Protein AF-A0A6N8NNQ4-F1 (afdb_monomer_lite)

Structure (mmCIF, N/CA/C/O backbone):
data_AF-A0A6N8NNQ4-F1
#
_entry.id   AF-A0A6N8NNQ4-F1
#
loop_
_atom_site.group_PDB
_atom_site.id
_atom_site.type_symbol
_atom_site.label_atom_id
_atom_site.label_alt_id
_atom_site.label_comp_id
_atom_site.label_asym_id
_atom_site.label_entity_id
_atom_site.label_seq_id
_atom_site.pdbx_PDB_ins_code
_atom_site.Cartn_x
_atom_site.Cartn_y
_atom_site.Cartn_z
_atom_site.occupancy
_atom_site.B_iso_or_equiv
_atom_site.auth_seq_id
_atom_site.auth_comp_id
_atom_site.auth_asym_id
_atom_site.auth_atom_id
_atom_site.pdbx_PDB_model_num
ATOM 1 N N . GLU A 1 1 ? 8.351 4.272 -3.433 1.00 84.56 1 GLU A N 1
ATOM 2 C CA . GLU A 1 1 ? 9.200 5.365 -2.914 1.00 84.56 1 GLU A CA 1
ATOM 3 C C . GLU A 1 1 ? 10.201 4.880 -1.855 1.00 84.56 1 GLU A C 1
ATOM 5 O O . GLU A 1 1 ? 11.408 5.104 -1.960 1.00 84.56 1 GLU A O 1
ATOM 10 N N . GLY A 1 2 ? 9.732 4.192 -0.827 1.00 89.88 2 GLY A N 1
ATOM 11 C CA . GLY A 1 2 ? 10.524 3.663 0.265 1.00 89.88 2 GLY A CA 1
ATOM 12 C C . GLY A 1 2 ? 10.274 2.181 0.517 1.00 89.88 2 GLY A C 1
ATOM 13 O O . GLY A 1 2 ? 9.851 1.418 -0.350 1.00 89.88 2 GLY A O 1
ATOM 14 N N . ALA A 1 3 ? 10.579 1.779 1.748 1.00 91.50 3 ALA A N 1
ATOM 15 C CA . ALA A 1 3 ? 10.390 0.416 2.226 1.00 91.50 3 ALA A CA 1
ATOM 16 C C . ALA A 1 3 ? 8.912 -0.008 2.253 1.00 91.50 3 ALA A C 1
ATOM 18 O O . ALA A 1 3 ? 8.629 -1.177 2.010 1.00 91.50 3 ALA A O 1
ATOM 19 N N . SER A 1 4 ? 7.998 0.927 2.525 1.00 92.88 4 SER A N 1
ATOM 20 C CA . SER A 1 4 ? 6.566 0.655 2.656 1.00 92.88 4 SER A CA 1
ATOM 21 C C . SER A 1 4 ? 5.951 0.172 1.342 1.00 92.88 4 SER A C 1
ATOM 23 O O . SER A 1 4 ? 5.382 -0.913 1.304 1.00 92.88 4 SER A O 1
ATOM 25 N N . GLU A 1 5 ? 6.153 0.894 0.234 1.00 93.88 5 GLU A N 1
ATOM 26 C CA . GLU A 1 5 ? 5.614 0.470 -1.070 1.00 93.88 5 GLU A CA 1
ATOM 27 C C . GLU A 1 5 ? 6.300 -0.797 -1.588 1.00 93.88 5 GLU A C 1
ATOM 29 O O . GLU A 1 5 ? 5.660 -1.620 -2.236 1.00 93.88 5 GLU A O 1
ATOM 34 N N . VAL A 1 6 ? 7.594 -0.987 -1.294 1.00 95.06 6 VAL A N 1
ATOM 35 C CA . VAL A 1 6 ? 8.288 -2.239 -1.639 1.00 95.06 6 VAL A CA 1
ATOM 36 C C . VAL A 1 6 ? 7.665 -3.418 -0.897 1.00 95.06 6 VAL A C 1
ATOM 38 O O . VAL A 1 6 ? 7.417 -4.448 -1.518 1.00 95.06 6 VAL A O 1
ATOM 41 N N . GLY A 1 7 ? 7.388 -3.264 0.401 1.00 96.62 7 GLY A N 1
ATOM 42 C CA . GLY A 1 7 ? 6.719 -4.299 1.181 1.00 96.62 7 GLY A CA 1
ATOM 43 C C . GLY A 1 7 ? 5.300 -4.568 0.684 1.00 96.62 7 GLY A C 1
ATOM 44 O O . GLY A 1 7 ? 4.929 -5.717 0.474 1.00 96.62 7 GLY A O 1
ATOM 45 N N . LEU A 1 8 ? 4.547 -3.506 0.384 1.00 96.75 8 LEU A N 1
ATOM 46 C CA . LEU A 1 8 ? 3.191 -3.602 -0.150 1.00 96.75 8 LEU A CA 1
ATOM 47 C C . LEU A 1 8 ? 3.141 -4.437 -1.436 1.00 96.75 8 LEU A C 1
ATOM 49 O O . LEU A 1 8 ? 2.350 -5.372 -1.542 1.00 96.75 8 LEU A O 1
ATOM 53 N N . ILE A 1 9 ? 3.990 -4.108 -2.415 1.00 95.75 9 ILE A N 1
ATOM 54 C CA . ILE A 1 9 ? 3.991 -4.797 -3.710 1.00 95.75 9 ILE A CA 1
ATOM 55 C C . ILE A 1 9 ? 4.439 -6.250 -3.544 1.00 95.75 9 ILE A C 1
ATOM 57 O O . ILE A 1 9 ? 3.853 -7.135 -4.157 1.00 95.75 9 ILE A O 1
ATOM 61 N N . ARG A 1 10 ? 5.434 -6.521 -2.694 1.00 96.25 10 ARG A N 1
ATOM 62 C CA . ARG A 1 10 ? 5.888 -7.891 -2.428 1.00 96.25 10 ARG A CA 1
ATOM 63 C C . ARG A 1 10 ? 4.825 -8.756 -1.759 1.00 96.25 10 ARG A C 1
ATOM 65 O O . ARG A 1 10 ? 4.638 -9.895 -2.166 1.00 96.25 10 ARG A O 1
ATOM 72 N N . GLY A 1 11 ? 4.109 -8.230 -0.768 1.00 97.44 11 GLY A N 1
ATOM 73 C CA . GLY A 1 11 ? 3.036 -8.986 -0.123 1.00 97.44 11 GLY A CA 1
ATOM 74 C C . GLY A 1 11 ? 1.855 -9.247 -1.060 1.00 97.44 11 GLY A C 1
ATOM 75 O O . GLY A 1 11 ? 1.313 -10.350 -1.073 1.00 97.44 11 GLY A O 1
ATOM 76 N N . LEU A 1 12 ? 1.509 -8.276 -1.912 1.00 96.88 12 LEU A N 1
ATOM 77 C CA . LEU A 1 12 ? 0.541 -8.488 -2.991 1.00 96.88 12 LEU A CA 1
ATOM 78 C C . LEU A 1 12 ? 1.026 -9.540 -3.999 1.00 96.88 12 LEU A C 1
ATOM 80 O O . LEU A 1 12 ? 0.244 -10.397 -4.404 1.00 96.88 12 LEU A O 1
ATOM 84 N N . ASP A 1 13 ? 2.311 -9.519 -4.362 1.00 96.81 13 ASP A N 1
ATOM 85 C CA . ASP A 1 13 ? 2.909 -10.523 -5.244 1.00 96.81 13 ASP A CA 1
ATOM 86 C C . ASP A 1 13 ? 2.805 -11.933 -4.653 1.00 96.81 13 ASP A C 1
ATOM 88 O O . ASP A 1 13 ? 2.380 -12.867 -5.334 1.00 96.81 13 ASP A O 1
ATOM 92 N N . HIS A 1 14 ? 3.108 -12.088 -3.361 1.00 96.31 14 HIS A N 1
ATOM 93 C CA . HIS A 1 14 ? 2.914 -13.351 -2.651 1.00 96.31 14 HIS A CA 1
ATOM 94 C C . HIS A 1 14 ? 1.444 -13.788 -2.670 1.00 96.31 14 HIS A C 1
ATOM 96 O O . HIS A 1 14 ? 1.160 -14.956 -2.939 1.00 96.31 14 HIS A O 1
ATOM 102 N N . TYR A 1 15 ? 0.511 -12.858 -2.446 1.00 96.69 15 TYR A N 1
ATOM 103 C CA . TYR A 1 15 ? -0.921 -13.155 -2.434 1.00 96.69 15 TYR A CA 1
ATOM 104 C C . TYR A 1 15 ? -1.406 -13.649 -3.801 1.00 96.69 15 TYR A C 1
ATOM 106 O O . TYR A 1 15 ? -2.058 -14.689 -3.888 1.00 96.69 15 TYR A O 1
ATOM 114 N N . TRP A 1 16 ? -1.051 -12.954 -4.887 1.00 95.38 16 TRP A N 1
ATOM 115 C CA . TRP A 1 16 ? -1.404 -13.393 -6.238 1.00 95.38 16 TRP A CA 1
ATOM 116 C C . TRP A 1 16 ? -0.742 -14.718 -6.596 1.00 95.38 16 TRP A C 1
ATOM 118 O O . TRP A 1 16 ? -1.413 -15.605 -7.114 1.00 95.38 16 TRP A O 1
ATOM 128 N N . THR A 1 17 ? 0.527 -14.905 -6.236 1.00 95.50 17 THR A N 1
ATOM 129 C CA . THR A 1 17 ? 1.229 -16.178 -6.448 1.00 95.50 17 THR A CA 1
ATOM 130 C C . THR A 1 17 ? 0.504 -17.335 -5.761 1.00 95.50 17 THR A C 1
ATOM 132 O O . THR A 1 17 ? 0.307 -18.380 -6.376 1.00 95.50 17 THR A O 1
ATOM 135 N N . ALA A 1 18 ? 0.048 -17.149 -4.520 1.00 94.81 18 ALA A N 1
ATOM 136 C CA . ALA A 1 18 ? -0.736 -18.154 -3.807 1.00 94.81 18 ALA A CA 1
ATOM 137 C C . ALA A 1 18 ? -2.126 -18.380 -4.432 1.00 94.81 18 ALA A C 1
ATOM 139 O O . ALA A 1 18 ? -2.627 -19.503 -4.428 1.00 94.81 18 ALA A O 1
ATOM 140 N N . LEU A 1 19 ? -2.747 -17.327 -4.974 1.00 92.81 19 LEU A N 1
ATOM 141 C CA . LEU A 1 19 ? -4.095 -17.375 -5.541 1.00 92.81 19 LEU A CA 1
ATOM 142 C C . LEU A 1 19 ? -4.149 -18.001 -6.943 1.00 92.81 19 LEU A C 1
ATOM 144 O O . LEU A 1 19 ? -5.079 -18.744 -7.248 1.00 92.81 19 LEU A O 1
ATOM 148 N N . ASN A 1 20 ? -3.205 -17.660 -7.820 1.00 91.94 20 ASN A N 1
ATOM 149 C CA . ASN A 1 20 ? -3.258 -18.005 -9.244 1.00 91.94 20 ASN A CA 1
ATOM 150 C C . ASN A 1 20 ? -1.901 -18.401 -9.858 1.00 91.94 20 ASN A C 1
ATOM 152 O O . ASN A 1 20 ? -1.851 -18.699 -11.049 1.00 91.94 20 ASN A O 1
ATOM 156 N N . GLY A 1 21 ? -0.817 -18.422 -9.076 1.00 91.00 21 GLY A N 1
ATOM 157 C CA . GLY A 1 21 ? 0.525 -18.789 -9.542 1.00 91.00 21 GLY A CA 1
ATOM 158 C C . GLY A 1 21 ? 1.256 -17.715 -10.354 1.00 91.00 21 GLY A C 1
ATOM 159 O O . GLY A 1 21 ? 2.387 -17.950 -10.774 1.00 91.00 21 GLY A O 1
ATOM 160 N N . ASN A 1 22 ? 0.656 -16.541 -10.569 1.00 89.56 22 ASN A N 1
ATOM 161 C CA . ASN A 1 22 ? 1.212 -15.501 -11.432 1.00 89.56 22 ASN A CA 1
ATOM 162 C C . ASN A 1 22 ? 1.923 -14.422 -10.605 1.00 89.56 22 ASN A C 1
ATOM 164 O O . ASN A 1 22 ? 1.297 -13.462 -10.138 1.00 89.56 22 ASN A O 1
ATOM 168 N N . SER A 1 23 ? 3.240 -14.587 -10.465 1.00 93.50 23 SER A N 1
ATOM 169 C CA . SER A 1 23 ? 4.130 -13.650 -9.772 1.00 93.50 23 SER A CA 1
ATOM 170 C C . SER A 1 23 ? 4.688 -12.574 -10.712 1.00 93.50 23 SER A C 1
ATOM 172 O O . SER A 1 23 ? 5.240 -12.882 -11.771 1.00 93.50 23 SER A O 1
ATOM 174 N N . MET A 1 24 ? 4.692 -11.322 -10.260 1.00 94.38 24 MET A N 1
ATOM 175 C CA . MET A 1 24 ? 5.407 -10.196 -10.859 1.00 94.38 24 MET A CA 1
ATOM 176 C C . MET A 1 24 ? 6.919 -10.454 -10.951 1.00 94.38 24 MET A C 1
ATOM 178 O O . MET A 1 24 ? 7.535 -10.093 -11.956 1.00 94.38 24 MET A O 1
ATOM 182 N N . LEU A 1 25 ? 7.533 -11.089 -9.941 1.00 92.81 25 LEU A N 1
ATOM 183 C CA . LEU A 1 25 ? 8.951 -11.474 -10.001 1.00 92.81 25 LEU A CA 1
ATOM 184 C C . LEU A 1 25 ? 9.192 -12.503 -11.111 1.00 92.81 25 LEU A C 1
ATOM 186 O O . LEU A 1 25 ? 10.148 -12.371 -11.874 1.00 92.81 25 LEU A O 1
ATOM 190 N N . SER A 1 26 ? 8.304 -13.495 -11.244 1.00 91.69 26 SER A N 1
ATOM 191 C CA . SER A 1 26 ? 8.394 -14.488 -12.325 1.00 91.69 26 SER A CA 1
ATOM 192 C C . SER A 1 26 ? 8.186 -13.877 -13.716 1.00 91.69 26 SER A C 1
ATOM 194 O O . SER A 1 26 ? 8.775 -14.349 -14.685 1.00 91.69 26 SER A O 1
ATOM 196 N N . ALA A 1 27 ? 7.441 -12.769 -13.800 1.00 93.00 27 ALA A N 1
ATOM 197 C CA . ALA A 1 27 ? 7.287 -11.958 -15.006 1.00 93.00 27 ALA A CA 1
ATOM 198 C C . ALA A 1 27 ? 8.505 -11.051 -15.304 1.00 93.00 27 ALA A C 1
ATOM 200 O O . ALA A 1 27 ? 8.474 -10.256 -16.241 1.00 93.00 27 ALA A O 1
ATOM 201 N N . GLY A 1 28 ? 9.592 -11.152 -14.528 1.00 92.69 28 GLY A N 1
ATOM 202 C CA . GLY A 1 28 ? 10.829 -10.394 -14.740 1.00 92.69 28 GLY A CA 1
ATOM 203 C C . GLY A 1 28 ? 10.853 -9.012 -14.081 1.00 92.69 28 GLY A C 1
ATOM 204 O O . GLY A 1 28 ? 11.711 -8.191 -14.410 1.00 92.69 28 GLY A O 1
ATOM 205 N N . THR A 1 29 ? 9.939 -8.731 -13.147 1.00 94.50 29 THR A N 1
ATOM 206 C CA . 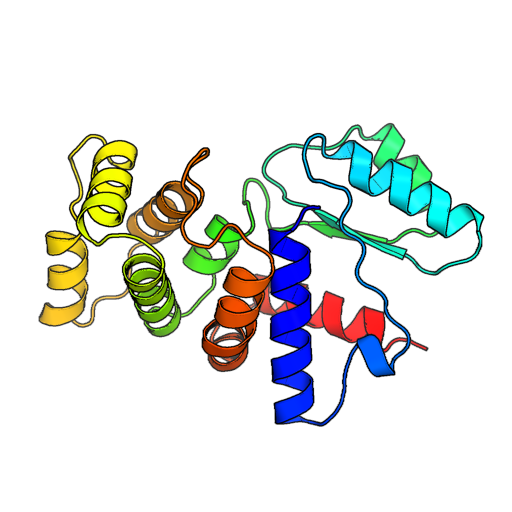THR A 1 29 ? 9.931 -7.467 -12.395 1.00 94.50 29 THR A CA 1
ATOM 207 C C . THR A 1 29 ? 10.936 -7.505 -11.243 1.00 94.50 29 THR A C 1
ATOM 209 O O . THR A 1 29 ? 11.106 -8.526 -10.584 1.00 94.50 29 THR A O 1
ATOM 212 N N . ALA A 1 30 ? 11.572 -6.368 -10.948 1.00 94.12 30 ALA A N 1
ATOM 213 C CA . ALA A 1 30 ? 12.389 -6.178 -9.751 1.00 94.12 30 ALA A CA 1
ATOM 214 C C . ALA A 1 30 ? 11.921 -4.943 -8.968 1.00 94.12 30 ALA A C 1
ATOM 216 O O . ALA A 1 30 ? 11.682 -3.881 -9.546 1.00 94.12 30 ALA A O 1
ATOM 217 N N . PHE A 1 31 ? 11.821 -5.063 -7.642 1.00 93.81 31 PHE A N 1
ATOM 218 C CA . PHE A 1 31 ? 11.388 -3.969 -6.768 1.00 93.81 31 PHE A CA 1
ATOM 219 C C . PHE A 1 31 ? 12.590 -3.177 -6.250 1.00 93.81 31 PHE A C 1
ATOM 221 O O . PHE A 1 31 ? 13.492 -3.734 -5.623 1.00 93.81 31 PHE A O 1
ATOM 228 N N . VAL A 1 32 ? 12.597 -1.863 -6.485 1.00 93.25 32 VAL A N 1
ATOM 229 C CA . VAL A 1 32 ? 13.719 -0.984 -6.127 1.00 93.25 32 VAL A CA 1
ATOM 230 C C . VAL A 1 32 ? 13.293 0.009 -5.050 1.00 93.25 32 VAL A C 1
ATOM 232 O O . VAL A 1 32 ? 12.496 0.913 -5.292 1.00 93.25 32 VAL A O 1
ATOM 235 N N . ASN A 1 33 ? 13.880 -0.119 -3.859 1.00 92.56 33 ASN A N 1
ATOM 236 C CA . ASN A 1 33 ? 13.744 0.878 -2.800 1.00 92.56 33 ASN A CA 1
ATOM 237 C C . ASN A 1 33 ? 14.655 2.080 -3.094 1.00 92.56 33 ASN A C 1
ATOM 239 O O . ASN A 1 33 ? 15.879 1.927 -3.180 1.00 92.56 33 ASN A O 1
ATOM 243 N N . VAL A 1 34 ? 14.092 3.288 -3.201 1.00 90.62 34 VAL A N 1
ATOM 244 C CA . VAL A 1 34 ? 14.898 4.500 -3.422 1.00 90.62 34 VAL A CA 1
ATOM 245 C C . VAL A 1 34 ? 15.320 5.223 -2.139 1.00 90.62 34 VAL A C 1
ATOM 247 O O . VAL A 1 34 ? 16.002 6.244 -2.201 1.00 90.62 34 VAL A O 1
ATOM 250 N N . GLY A 1 35 ? 15.004 4.650 -0.977 1.00 83.56 35 GLY A N 1
ATOM 251 C CA . GLY A 1 35 ? 15.377 5.153 0.345 1.00 83.56 35 GLY A CA 1
ATOM 252 C C . GLY A 1 35 ? 14.431 6.220 0.895 1.00 83.56 35 GLY A C 1
ATOM 253 O O . GLY A 1 35 ? 14.797 6.890 1.861 1.00 83.56 35 GLY A O 1
ATOM 254 N N . GLY A 1 36 ? 13.254 6.396 0.281 1.00 79.44 36 GLY A N 1
ATOM 255 C CA . GLY A 1 36 ? 12.289 7.445 0.615 1.00 79.44 36 GLY A CA 1
ATOM 256 C C . GLY A 1 36 ? 12.859 8.866 0.527 1.00 79.44 36 GLY A C 1
ATOM 257 O O . GLY A 1 36 ? 13.969 9.089 0.023 1.00 79.44 36 GLY A O 1
ATOM 258 N N . GLY A 1 37 ? 12.106 9.829 1.064 1.00 77.06 37 GLY A N 1
ATOM 259 C CA . GLY A 1 37 ? 12.559 11.205 1.263 1.00 77.06 37 GLY A CA 1
ATOM 260 C C . GLY A 1 37 ? 11.913 12.191 0.297 1.00 77.06 37 GLY A C 1
ATOM 261 O O . GLY A 1 37 ? 10.737 12.501 0.440 1.00 77.06 37 GLY A O 1
ATOM 262 N N . GLU A 1 38 ? 12.710 12.741 -0.619 1.00 81.69 38 GLU A N 1
ATOM 263 C CA . GLU A 1 38 ? 12.233 13.713 -1.609 1.00 81.69 38 GLU A CA 1
ATOM 264 C C . GLU A 1 38 ? 11.543 12.994 -2.781 1.00 81.69 38 GLU A C 1
ATOM 266 O O . GLU A 1 38 ? 12.155 12.072 -3.341 1.00 81.69 38 GLU A O 1
ATOM 271 N N . PRO A 1 39 ? 10.338 13.425 -3.209 1.00 81.31 39 PRO A N 1
ATOM 272 C CA . PRO A 1 39 ? 9.585 12.785 -4.294 1.00 81.31 39 PRO A CA 1
ATOM 273 C C . PRO A 1 39 ? 10.394 12.620 -5.592 1.00 81.31 39 PRO A C 1
ATOM 275 O O . PRO A 1 39 ? 10.345 11.577 -6.249 1.00 81.31 39 PRO A O 1
ATOM 278 N N . ASP A 1 40 ? 11.234 13.607 -5.915 1.00 91.00 40 ASP A N 1
ATOM 279 C CA . ASP A 1 40 ? 12.082 13.625 -7.113 1.00 91.00 40 ASP A CA 1
ATOM 280 C C . ASP A 1 40 ? 13.062 12.453 -7.184 1.00 91.00 40 ASP A C 1
ATOM 282 O O . ASP A 1 40 ? 13.438 12.012 -8.272 1.00 91.00 40 ASP A O 1
ATOM 286 N N . ARG A 1 41 ? 13.472 11.901 -6.037 1.00 92.75 41 ARG A N 1
ATOM 287 C CA . ARG A 1 41 ? 14.456 10.815 -5.985 1.00 92.75 41 ARG A CA 1
ATOM 288 C C . ARG A 1 41 ? 13.977 9.574 -6.738 1.00 92.75 41 ARG A C 1
ATOM 290 O O . ARG A 1 41 ? 14.794 8.907 -7.378 1.00 92.75 41 ARG A O 1
ATOM 297 N N . CYS A 1 42 ? 12.677 9.280 -6.680 1.00 93.06 42 CYS A N 1
ATOM 298 C CA . CYS A 1 42 ? 12.071 8.169 -7.410 1.00 93.06 42 CYS A CA 1
ATOM 299 C C . CYS A 1 42 ? 12.238 8.351 -8.921 1.00 93.06 42 CYS A C 1
ATOM 301 O O . CYS A 1 42 ? 12.692 7.438 -9.610 1.00 93.06 42 CYS A O 1
ATOM 303 N N . PHE A 1 43 ? 11.945 9.552 -9.418 1.00 95.38 43 PHE A N 1
ATOM 304 C CA . PHE A 1 43 ? 12.019 9.886 -10.837 1.00 95.38 43 PHE A CA 1
ATOM 305 C C . PHE A 1 43 ? 13.460 9.969 -11.341 1.00 95.38 43 PHE A C 1
ATOM 307 O O . PHE A 1 43 ? 13.758 9.436 -12.405 1.00 95.38 43 PHE A O 1
ATOM 314 N N . VAL A 1 44 ? 14.385 10.545 -10.566 1.00 94.56 44 VAL A N 1
ATOM 315 C CA . VAL A 1 44 ? 15.812 10.603 -10.931 1.00 94.56 44 VAL A CA 1
ATOM 316 C C . VAL A 1 44 ? 16.404 9.198 -11.060 1.00 94.56 44 VAL A C 1
ATOM 318 O O . VAL A 1 44 ? 17.076 8.894 -12.049 1.00 94.56 44 VAL A O 1
ATOM 321 N N . ARG A 1 45 ? 16.137 8.307 -10.093 1.00 94.88 45 ARG A N 1
ATOM 322 C CA . ARG A 1 45 ? 16.603 6.913 -10.174 1.00 94.88 45 ARG A CA 1
ATOM 323 C C . ARG A 1 45 ? 15.882 6.130 -11.268 1.00 94.88 45 ARG A C 1
ATOM 325 O O . ARG A 1 45 ? 16.528 5.374 -11.989 1.00 94.88 45 ARG A O 1
ATOM 332 N N . GLY A 1 46 ? 14.579 6.345 -11.431 1.00 95.69 46 GLY A N 1
ATOM 333 C CA . GLY A 1 46 ? 13.800 5.740 -12.506 1.00 95.69 46 GLY A CA 1
ATOM 334 C C . GLY A 1 46 ? 14.324 6.134 -13.888 1.00 95.69 46 GLY A C 1
ATOM 335 O O . GLY A 1 46 ? 14.497 5.275 -14.747 1.00 95.69 46 GLY A O 1
ATOM 336 N N . LEU A 1 47 ? 14.676 7.406 -14.085 1.00 96.69 47 LEU A N 1
ATOM 337 C CA . LEU A 1 47 ? 15.270 7.910 -15.321 1.00 96.69 47 LEU A CA 1
ATOM 338 C C . LEU A 1 47 ? 16.642 7.284 -15.593 1.00 96.69 47 LEU A C 1
ATOM 340 O O . LEU A 1 47 ? 16.938 6.936 -16.735 1.00 96.69 47 LEU A O 1
ATOM 344 N N . ALA A 1 48 ? 17.472 7.102 -14.563 1.00 96.38 48 ALA A N 1
ATOM 345 C CA . ALA A 1 48 ? 18.747 6.404 -14.714 1.00 96.38 48 ALA A CA 1
ATOM 346 C C . ALA A 1 48 ? 18.546 4.958 -15.205 1.00 96.38 48 ALA A C 1
ATOM 348 O O . ALA A 1 48 ? 19.212 4.539 -16.149 1.00 96.38 48 ALA A O 1
ATOM 349 N N . LEU A 1 49 ? 17.581 4.224 -14.639 1.00 96.56 49 LEU A N 1
ATOM 350 C CA . LEU A 1 49 ? 17.229 2.872 -15.090 1.00 96.56 49 LEU A CA 1
ATOM 351 C C . LEU A 1 49 ? 16.650 2.864 -16.515 1.00 96.56 49 LEU A C 1
ATOM 353 O O . LEU A 1 49 ? 17.040 2.027 -17.326 1.00 96.56 49 LEU A O 1
ATOM 357 N N . ARG A 1 50 ? 15.793 3.833 -16.865 1.00 96.56 50 ARG A N 1
ATOM 358 C CA . ARG A 1 50 ? 15.283 4.001 -18.239 1.00 96.56 50 ARG A CA 1
ATOM 359 C C . ARG A 1 50 ? 16.412 4.202 -19.248 1.00 96.56 50 ARG A C 1
ATOM 361 O O . ARG A 1 50 ? 16.393 3.586 -20.308 1.00 96.56 50 ARG A O 1
ATOM 368 N N . ARG A 1 51 ? 17.421 5.015 -18.915 1.00 95.69 51 ARG A N 1
ATOM 369 C CA . ARG A 1 51 ? 18.598 5.255 -19.774 1.00 95.69 51 ARG A CA 1
ATOM 370 C C . ARG A 1 51 ? 19.466 4.012 -19.979 1.00 95.69 51 ARG A C 1
ATOM 372 O O . ARG A 1 51 ? 20.165 3.938 -20.981 1.00 95.69 51 ARG A O 1
ATOM 379 N N . LEU A 1 52 ? 19.403 3.045 -19.065 1.00 96.38 52 LEU A N 1
ATOM 380 C CA . LEU A 1 52 ? 20.050 1.738 -19.211 1.00 96.38 52 LEU A CA 1
ATOM 381 C C . LEU A 1 52 ? 19.215 0.739 -20.035 1.00 96.38 52 LEU A C 1
ATOM 383 O O . LEU A 1 52 ? 19.658 -0.384 -20.247 1.00 96.38 52 LEU A O 1
ATOM 387 N N . GLY A 1 53 ? 18.025 1.130 -20.502 1.00 95.56 53 GLY A N 1
ATOM 388 C CA . GLY A 1 53 ? 17.160 0.310 -21.353 1.00 95.56 53 GLY A CA 1
ATOM 389 C C . GLY A 1 53 ? 16.073 -0.475 -20.614 1.00 95.56 53 GLY A C 1
ATOM 390 O O . GLY A 1 53 ? 15.257 -1.126 -21.262 1.00 95.56 53 GLY A O 1
ATOM 391 N N . TYR A 1 54 ? 15.995 -0.398 -19.281 1.00 96.00 54 TYR A N 1
ATOM 392 C CA . TYR A 1 54 ? 14.949 -1.087 -18.515 1.00 96.00 54 TYR A CA 1
ATOM 393 C C . TYR A 1 54 ? 13.588 -0.422 -18.697 1.00 96.00 54 TYR A C 1
ATOM 395 O O . TYR A 1 54 ? 13.504 0.804 -18.742 1.00 96.00 54 TYR A O 1
ATOM 403 N N . ARG A 1 55 ? 12.499 -1.197 -18.719 1.00 95.94 55 ARG A N 1
ATOM 404 C CA . ARG A 1 55 ? 11.141 -0.679 -18.471 1.00 95.94 55 ARG A CA 1
ATOM 405 C C . ARG A 1 55 ? 11.013 -0.308 -16.994 1.00 95.94 55 ARG A C 1
ATOM 407 O O . ARG A 1 55 ? 11.472 -1.051 -16.134 1.00 95.94 55 ARG A O 1
ATOM 414 N N . VAL A 1 56 ? 10.435 0.858 -16.702 1.00 96.94 56 VAL A N 1
ATOM 415 C CA . VAL A 1 56 ? 10.369 1.384 -15.330 1.00 96.94 56 VAL A CA 1
ATOM 416 C C . VAL A 1 56 ? 9.001 1.986 -15.051 1.00 96.94 56 VAL A C 1
ATOM 418 O O . VAL A 1 56 ? 8.565 2.886 -15.770 1.00 96.94 56 VAL A O 1
ATOM 421 N N . LEU A 1 57 ? 8.395 1.525 -13.958 1.00 96.50 57 LEU A N 1
ATOM 422 C CA . LEU A 1 57 ? 7.229 2.117 -13.322 1.00 96.50 57 LEU A CA 1
ATOM 423 C C . LEU A 1 57 ? 7.634 2.677 -11.955 1.00 96.50 57 LEU A C 1
ATOM 425 O O . LEU A 1 57 ? 8.211 1.966 -11.133 1.00 96.50 57 LEU A O 1
ATOM 429 N N . VAL A 1 58 ? 7.338 3.949 -11.706 1.00 95.38 58 VAL A N 1
ATOM 430 C CA . VAL A 1 58 ? 7.538 4.594 -10.403 1.00 95.38 58 VAL A CA 1
ATOM 431 C C . VAL A 1 58 ? 6.226 4.593 -9.622 1.00 95.38 58 VAL A C 1
ATOM 433 O O . VAL A 1 58 ? 5.225 5.103 -10.114 1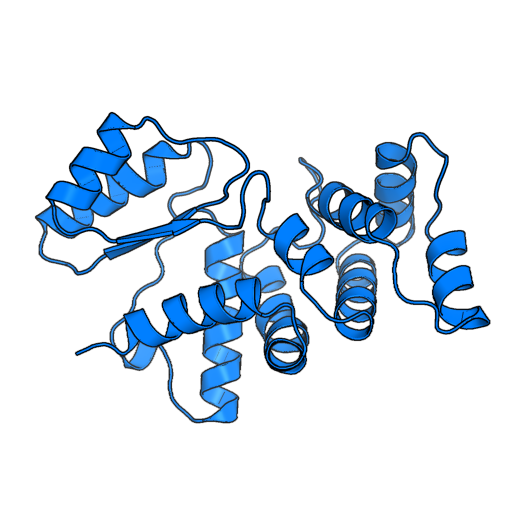.00 95.38 58 VAL A O 1
ATOM 436 N N . LEU A 1 59 ? 6.243 4.065 -8.396 1.00 93.19 59 LEU A N 1
ATOM 437 C CA . LEU A 1 59 ? 5.162 4.214 -7.416 1.00 93.19 59 LEU A CA 1
ATOM 438 C C . LEU A 1 59 ? 5.608 5.179 -6.310 1.00 93.19 59 LEU A C 1
ATOM 440 O O . LEU A 1 59 ? 6.635 4.942 -5.654 1.00 93.19 59 LEU A O 1
ATOM 444 N N . VAL A 1 60 ? 4.858 6.264 -6.132 1.00 89.69 60 VAL A N 1
ATOM 445 C CA . VAL A 1 60 ? 5.172 7.361 -5.204 1.00 89.69 60 VAL A CA 1
ATOM 446 C C . VAL A 1 60 ? 3.917 7.827 -4.468 1.00 89.69 60 VAL A C 1
ATOM 448 O O . VAL A 1 60 ? 2.814 7.750 -5.018 1.00 89.69 60 VAL A O 1
ATOM 451 N N . ASP A 1 61 ? 4.083 8.306 -3.237 1.00 87.44 61 ASP A N 1
ATOM 452 C CA . ASP A 1 61 ? 2.984 8.911 -2.494 1.00 87.44 61 ASP A CA 1
ATOM 453 C C . ASP A 1 61 ? 2.509 10.216 -3.158 1.00 87.44 61 ASP A C 1
ATOM 455 O O . ASP A 1 61 ? 3.227 10.856 -3.930 1.00 87.44 61 ASP A O 1
ATOM 459 N N . ALA A 1 62 ? 1.265 10.613 -2.878 1.00 86.56 62 ALA A N 1
ATOM 460 C CA . ALA A 1 62 ? 0.676 11.853 -3.387 1.00 86.56 62 ALA A CA 1
ATOM 461 C C . ALA A 1 62 ? 0.558 12.938 -2.304 1.00 86.56 62 ALA A C 1
ATOM 463 O O . ALA A 1 62 ? -0.216 13.887 -2.461 1.00 86.56 62 ALA A O 1
ATOM 464 N N . ASP A 1 63 ? 1.290 12.792 -1.195 1.00 79.50 63 ASP A N 1
ATOM 465 C CA . ASP A 1 63 ? 1.304 13.741 -0.078 1.00 79.50 63 ASP A CA 1
ATOM 466 C C . ASP A 1 63 ? 2.194 14.969 -0.356 1.00 79.50 63 ASP A C 1
ATOM 468 O O . ASP A 1 63 ? 1.933 16.057 0.162 1.00 79.50 63 ASP A O 1
ATOM 472 N N . LYS A 1 64 ? 3.211 14.820 -1.215 1.00 82.88 64 LYS A N 1
ATOM 473 C CA . LYS A 1 64 ? 4.117 15.885 -1.656 1.00 82.88 64 LYS A CA 1
ATOM 474 C C . LYS A 1 64 ? 4.316 15.843 -3.170 1.00 82.88 64 LYS A C 1
ATOM 476 O O . LYS A 1 64 ? 4.749 14.820 -3.699 1.00 82.88 64 LYS A O 1
ATOM 481 N N . PRO A 1 65 ? 4.060 16.951 -3.884 1.00 82.38 65 PRO A N 1
ATOM 482 C CA . PRO A 1 65 ? 4.236 16.972 -5.326 1.00 82.38 65 PRO A CA 1
ATOM 483 C C . PRO A 1 65 ? 5.730 16.923 -5.701 1.00 82.38 65 PRO A C 1
ATOM 485 O O . PRO A 1 65 ? 6.524 17.661 -5.111 1.00 82.38 65 PRO A O 1
ATOM 488 N N . PRO A 1 66 ? 6.126 16.096 -6.686 1.00 88.12 66 PRO A N 1
ATOM 489 C CA . PRO A 1 66 ? 7.453 16.168 -7.291 1.00 88.12 66 PRO A CA 1
ATOM 490 C C . PRO A 1 66 ? 7.606 17.425 -8.157 1.00 88.12 66 PRO A C 1
ATOM 492 O O . PRO A 1 66 ? 6.625 18.042 -8.581 1.00 88.12 66 PRO A O 1
ATOM 495 N N . THR A 1 67 ? 8.849 17.777 -8.479 1.00 92.62 67 THR A N 1
ATOM 496 C CA . THR A 1 67 ? 9.161 18.852 -9.421 1.00 92.62 67 THR A CA 1
ATOM 497 C C . THR A 1 67 ? 8.644 18.473 -10.816 1.00 92.62 67 THR A C 1
ATOM 499 O O . THR A 1 67 ? 9.072 17.444 -11.352 1.00 92.62 67 THR A O 1
ATOM 502 N N . PRO A 1 68 ? 7.792 19.298 -11.461 1.00 93.62 68 PRO A N 1
ATOM 503 C CA . PRO A 1 68 ? 7.190 18.969 -12.757 1.00 93.62 68 PRO A CA 1
ATOM 504 C C . PRO A 1 68 ? 8.211 18.593 -13.838 1.00 93.62 68 PRO A C 1
ATOM 506 O O . PRO A 1 68 ? 8.074 17.557 -14.483 1.00 93.62 68 PRO A O 1
ATOM 509 N N . ALA A 1 69 ? 9.305 19.354 -13.948 1.00 94.88 69 ALA A N 1
ATOM 510 C CA 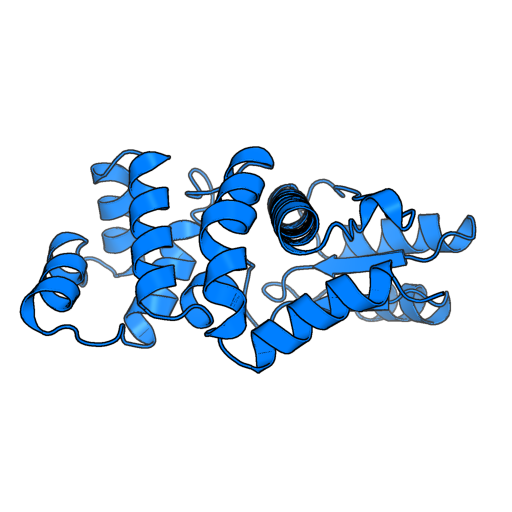. ALA A 1 69 ? 10.375 19.091 -14.911 1.00 94.88 69 ALA A CA 1
ATOM 511 C C . ALA A 1 69 ? 11.043 17.712 -14.719 1.00 94.88 69 ALA A C 1
ATOM 513 O O . ALA A 1 69 ? 11.454 17.076 -15.690 1.00 94.88 69 ALA A O 1
ATOM 514 N N . THR A 1 70 ? 11.139 17.223 -13.477 1.00 94.62 70 THR A N 1
ATOM 515 C CA . THR A 1 70 ? 11.706 15.901 -13.171 1.00 94.62 70 THR A CA 1
ATOM 516 C C . THR A 1 70 ? 10.777 14.787 -13.664 1.00 94.62 70 THR A C 1
ATOM 518 O O . THR A 1 70 ? 11.243 13.803 -14.247 1.00 94.62 70 THR A O 1
ATOM 521 N N . VAL A 1 71 ? 9.464 14.948 -13.474 1.00 94.75 71 VAL A N 1
ATOM 522 C CA . VAL A 1 71 ? 8.451 13.995 -13.956 1.00 94.75 71 VAL A CA 1
ATOM 523 C C . VAL A 1 71 ? 8.398 13.988 -15.482 1.00 94.75 71 VAL A C 1
ATOM 525 O O . VAL A 1 71 ? 8.450 12.916 -16.084 1.00 94.75 71 VAL A O 1
ATOM 528 N N . GLU A 1 72 ? 8.375 15.167 -16.106 1.00 95.69 72 GLU A N 1
ATOM 529 C CA . GLU A 1 72 ? 8.365 15.322 -17.564 1.00 95.69 72 GLU A CA 1
ATOM 530 C C . GLU A 1 72 ? 9.587 14.662 -18.210 1.00 95.69 72 GLU A C 1
ATOM 532 O O . GLU A 1 72 ? 9.444 13.897 -19.163 1.00 95.69 72 GLU A O 1
ATOM 537 N N . ALA A 1 73 ? 10.789 14.875 -17.664 1.00 95.94 73 ALA A N 1
ATOM 538 C CA . ALA A 1 73 ? 12.007 14.246 -18.173 1.00 95.94 73 ALA A CA 1
ATOM 539 C C . ALA A 1 73 ? 11.961 12.710 -18.083 1.00 95.94 73 ALA A C 1
ATOM 541 O O . ALA A 1 73 ? 12.437 12.013 -18.983 1.00 95.94 73 ALA A O 1
ATOM 542 N N . PHE A 1 74 ? 11.383 12.167 -17.008 1.00 97.25 74 PHE A N 1
ATOM 543 C CA . PHE A 1 74 ? 11.204 10.727 -16.841 1.00 97.25 74 PHE A CA 1
ATOM 544 C C . PHE A 1 74 ? 10.173 10.153 -17.824 1.00 97.25 74 PHE A C 1
ATOM 546 O O . PHE A 1 74 ? 10.438 9.132 -18.464 1.00 97.25 74 PHE A O 1
ATOM 553 N N . GLN A 1 75 ? 9.038 10.828 -18.002 1.00 96.81 75 GLN A N 1
ATOM 554 C CA . GLN A 1 75 ? 8.004 10.425 -18.957 1.00 96.81 75 GLN A CA 1
ATOM 555 C C . GLN A 1 75 ? 8.486 10.527 -20.407 1.00 96.81 75 GLN A C 1
ATOM 557 O O . GLN A 1 75 ? 8.243 9.614 -21.193 1.00 96.81 75 GLN A O 1
ATOM 562 N N . ALA A 1 76 ? 9.241 11.573 -20.752 1.00 96.50 76 ALA A N 1
ATOM 563 C CA . ALA A 1 76 ? 9.851 11.734 -22.072 1.00 96.50 76 ALA A CA 1
ATOM 564 C C . ALA A 1 76 ? 10.841 10.602 -22.405 1.00 96.50 76 ALA A C 1
ATOM 566 O O . ALA A 1 76 ? 11.004 10.239 -23.567 1.00 96.50 76 ALA A O 1
ATOM 567 N N . ALA A 1 77 ? 11.460 9.987 -21.391 1.00 96.31 77 ALA A N 1
ATOM 568 C CA . ALA A 1 77 ? 12.279 8.784 -21.544 1.00 96.31 77 ALA A CA 1
ATOM 569 C C . ALA A 1 77 ? 11.452 7.479 -21.620 1.00 96.31 77 ALA A C 1
ATOM 571 O O . ALA A 1 77 ? 12.013 6.379 -21.566 1.00 96.31 77 ALA A O 1
ATOM 572 N N . GLY A 1 78 ? 10.122 7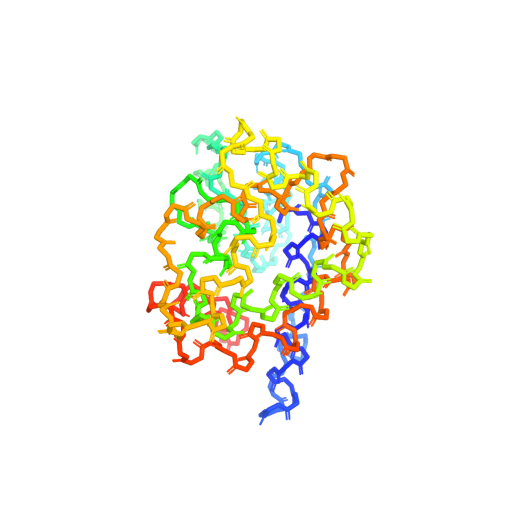.562 -21.714 1.00 95.81 78 GLY A N 1
ATOM 573 C CA . GLY A 1 78 ? 9.199 6.424 -21.730 1.00 95.81 78 GLY A CA 1
ATOM 574 C C . GLY A 1 78 ? 9.005 5.766 -20.362 1.00 95.81 78 GLY A C 1
ATOM 575 O O . GLY A 1 78 ? 8.699 4.580 -20.295 1.00 95.81 78 GLY A O 1
ATOM 576 N N . GLY A 1 79 ? 9.276 6.492 -19.276 1.00 96.44 79 GLY A N 1
ATOM 577 C CA . GLY A 1 79 ? 8.967 6.048 -17.923 1.00 96.44 79 GLY A CA 1
ATOM 578 C C . GLY A 1 79 ? 7.486 6.216 -17.591 1.00 96.44 79 GLY A C 1
ATOM 579 O O . GLY A 1 79 ? 6.861 7.206 -17.969 1.00 96.44 79 GLY A O 1
ATOM 580 N N . GLU A 1 80 ? 6.930 5.272 -16.840 1.00 96.50 80 GLU A N 1
ATOM 581 C CA . GLU A 1 80 ? 5.562 5.356 -16.332 1.00 96.50 80 GLU A CA 1
ATOM 582 C C . GLU A 1 80 ? 5.559 5.606 -14.829 1.00 96.50 80 GLU A C 1
ATOM 584 O O . GLU A 1 80 ? 6.470 5.190 -14.114 1.00 96.50 80 GLU A O 1
ATOM 589 N N . HIS A 1 81 ? 4.517 6.254 -14.317 1.00 95.00 81 HIS A N 1
ATOM 590 C CA . HIS A 1 81 ? 4.329 6.368 -12.877 1.00 95.00 81 HIS A CA 1
ATOM 591 C C . HIS A 1 81 ? 2.871 6.175 -12.459 1.00 95.00 81 HIS A C 1
ATOM 593 O O . HIS A 1 81 ? 1.929 6.347 -13.246 1.00 95.00 81 HIS A O 1
ATOM 599 N N . ILE A 1 82 ? 2.719 5.789 -11.198 1.00 94.31 82 ILE A N 1
ATOM 600 C CA . ILE A 1 82 ? 1.475 5.699 -10.446 1.00 94.31 82 ILE A CA 1
ATOM 601 C C . ILE A 1 82 ? 1.679 6.489 -9.160 1.00 94.31 82 ILE A C 1
ATOM 603 O O . ILE A 1 82 ? 2.719 6.382 -8.508 1.00 94.31 82 ILE A O 1
ATOM 607 N N . THR A 1 83 ? 0.669 7.267 -8.800 1.00 93.81 83 THR A N 1
ATOM 608 C CA . THR A 1 83 ? 0.570 7.889 -7.486 1.00 93.81 83 THR A CA 1
ATOM 609 C C . THR A 1 83 ? -0.630 7.309 -6.756 1.00 93.81 83 THR A C 1
ATOM 611 O O . THR A 1 83 ? -1.595 6.871 -7.394 1.00 93.81 83 THR A O 1
ATOM 614 N N . TRP A 1 84 ? -0.625 7.366 -5.425 1.00 93.81 84 TRP A N 1
ATOM 615 C CA . TRP A 1 84 ? -1.889 7.290 -4.692 1.00 93.81 84 TRP A CA 1
ATOM 616 C C . TRP A 1 84 ? -2.791 8.473 -5.062 1.00 93.81 84 TRP A C 1
ATOM 618 O O . TRP A 1 84 ? -2.399 9.396 -5.789 1.00 93.81 84 TRP A O 1
ATOM 628 N N . ARG A 1 85 ? -4.041 8.444 -4.598 1.00 93.69 85 ARG A N 1
ATOM 629 C CA . ARG A 1 85 ? -4.975 9.541 -4.866 1.00 93.69 85 ARG A CA 1
ATOM 630 C C . ARG A 1 85 ? -4.529 10.817 -4.155 1.00 93.69 85 ARG A C 1
ATOM 632 O O . ARG A 1 85 ? -3.860 10.766 -3.129 1.00 93.69 85 ARG A O 1
ATOM 639 N N . ALA A 1 86 ? -4.903 11.961 -4.728 1.00 91.56 86 ALA A N 1
ATOM 640 C CA . ALA A 1 86 ? -4.399 13.273 -4.330 1.00 91.56 86 ALA A CA 1
ATOM 641 C C . ALA A 1 86 ? -4.413 13.487 -2.805 1.00 91.56 86 ALA A C 1
ATOM 643 O O . ALA A 1 86 ? -5.450 13.323 -2.158 1.00 91.56 86 ALA A O 1
ATOM 644 N N . GLY A 1 87 ? -3.258 13.869 -2.252 1.00 89.56 87 GLY A N 1
ATOM 645 C CA . GLY A 1 87 ? -3.090 14.173 -0.831 1.00 89.56 87 GLY A CA 1
ATOM 646 C C . GLY A 1 87 ? -3.001 12.957 0.090 1.00 89.56 87 GLY A C 1
ATOM 647 O O . GLY A 1 87 ? -3.102 13.136 1.302 1.00 89.56 87 GLY A O 1
ATOM 648 N N . ARG A 1 88 ? -2.846 11.739 -0.446 1.00 92.19 88 ARG A N 1
ATOM 649 C CA . ARG A 1 88 ? -2.786 10.508 0.351 1.00 92.19 88 ARG A CA 1
ATOM 650 C C . ARG A 1 88 ? -1.407 9.861 0.303 1.00 92.19 88 ARG A C 1
ATOM 652 O O . ARG A 1 88 ? -0.819 9.709 -0.770 1.00 92.19 88 ARG A O 1
ATOM 659 N N . ALA A 1 89 ? -0.940 9.450 1.478 1.00 93.44 89 ALA A N 1
ATOM 660 C CA . ALA A 1 89 ? 0.105 8.443 1.621 1.00 93.44 89 ALA A CA 1
ATOM 661 C C . ALA A 1 89 ? -0.495 7.030 1.506 1.00 93.44 89 ALA A C 1
ATOM 663 O O . ALA A 1 89 ? -1.722 6.867 1.506 1.00 93.44 89 ALA A O 1
ATOM 664 N N . LEU A 1 90 ? 0.359 6.005 1.456 1.00 95.00 90 LEU A N 1
ATOM 665 C CA . LEU A 1 90 ? -0.075 4.606 1.429 1.00 95.00 90 LEU A CA 1
ATOM 666 C C . LEU A 1 90 ? -1.047 4.270 2.572 1.00 95.00 90 LEU A C 1
ATOM 668 O O . LEU A 1 90 ? -2.104 3.689 2.334 1.00 95.00 90 LEU A O 1
ATOM 672 N N . GLU A 1 91 ? -0.726 4.656 3.808 1.00 96.81 91 GLU A N 1
ATOM 673 C CA . GLU A 1 91 ? -1.589 4.390 4.960 1.00 96.81 91 GLU A CA 1
ATOM 674 C C . GLU A 1 91 ? -2.981 5.013 4.796 1.00 96.81 91 GLU A C 1
ATOM 676 O O . GLU A 1 91 ? -3.994 4.354 5.041 1.00 96.81 91 GLU A O 1
ATOM 681 N N . ASP A 1 92 ? -3.035 6.271 4.348 1.00 96.62 92 ASP A N 1
ATOM 682 C CA . ASP A 1 92 ? -4.297 6.970 4.111 1.00 96.62 92 ASP A CA 1
ATOM 683 C C . ASP A 1 92 ? -5.110 6.228 3.042 1.00 96.62 92 ASP A C 1
ATOM 685 O O . ASP A 1 92 ? -6.311 6.016 3.200 1.00 96.62 92 ASP A O 1
ATOM 689 N N . GLU A 1 93 ? -4.459 5.774 1.970 1.00 96.69 93 GLU A N 1
ATOM 690 C CA . GLU A 1 93 ? -5.116 5.028 0.904 1.00 96.69 93 GLU A CA 1
ATOM 691 C C . GLU A 1 93 ? -5.701 3.702 1.410 1.00 96.69 93 GLU A C 1
ATOM 693 O O . GLU A 1 93 ? -6.853 3.394 1.101 1.00 96.69 93 GLU A O 1
ATOM 698 N N . LEU A 1 94 ? -4.978 2.954 2.246 1.00 98.12 94 LEU A N 1
ATOM 699 C CA . LEU A 1 94 ? -5.456 1.692 2.813 1.00 98.12 94 LEU A CA 1
ATOM 700 C C . LEU A 1 94 ? -6.703 1.887 3.691 1.00 98.12 94 LEU A C 1
ATOM 702 O O . LEU A 1 94 ? -7.734 1.252 3.453 1.00 98.12 94 LEU A O 1
ATOM 706 N N . PHE A 1 95 ? -6.650 2.803 4.664 1.00 98.31 95 PHE A N 1
ATOM 707 C CA . PHE A 1 95 ? -7.777 3.056 5.573 1.00 98.31 95 PHE A CA 1
ATOM 708 C C . PHE A 1 95 ? -8.996 3.663 4.867 1.00 98.31 95 PHE A C 1
ATOM 710 O O . PHE A 1 95 ? -10.135 3.442 5.286 1.00 98.31 95 PHE A O 1
ATOM 717 N N . MET A 1 96 ? -8.783 4.405 3.782 1.00 97.75 96 MET A N 1
ATOM 718 C CA . MET A 1 96 ? -9.863 5.028 3.015 1.00 97.75 96 MET A CA 1
ATOM 719 C C . MET A 1 96 ? -10.508 4.087 1.997 1.00 97.75 96 MET A C 1
ATOM 721 O O . MET A 1 96 ? -11.643 4.338 1.599 1.00 97.75 96 MET A O 1
ATOM 725 N N . SER A 1 97 ? -9.808 3.037 1.562 1.00 98.06 97 SER A N 1
ATOM 726 C CA . SER A 1 97 ? -10.242 2.212 0.423 1.00 98.06 97 SER A CA 1
ATOM 727 C C . SER A 1 97 ? -10.740 0.832 0.807 1.00 98.06 97 SER A C 1
ATOM 729 O O . SER A 1 97 ? -11.555 0.267 0.082 1.00 98.06 97 SER A O 1
ATOM 731 N N . LEU A 1 98 ? -10.244 0.266 1.907 1.00 98.25 98 LEU A N 1
ATOM 732 C CA . LEU A 1 98 ? -10.636 -1.076 2.319 1.00 98.25 98 LEU A CA 1
ATOM 733 C C . LEU A 1 98 ? -12.076 -1.098 2.859 1.00 98.25 98 LEU A C 1
ATOM 735 O O . LEU A 1 98 ? -12.521 -0.125 3.477 1.00 98.25 98 LEU A O 1
ATOM 739 N N 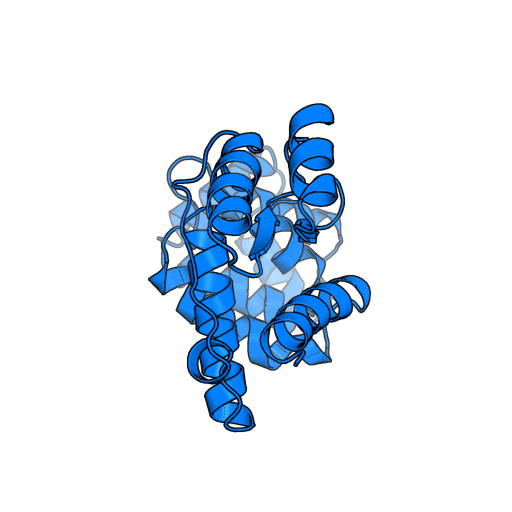. PRO A 1 99 ? -12.810 -2.214 2.709 1.00 97.25 99 PRO A N 1
ATOM 740 C CA . PRO A 1 99 ? -14.074 -2.407 3.420 1.00 97.25 99 PRO A CA 1
ATOM 741 C C . PRO A 1 99 ? -13.856 -2.340 4.939 1.00 97.25 99 PRO A C 1
ATOM 743 O O . PRO A 1 99 ? -12.730 -2.483 5.419 1.00 97.25 99 PRO A O 1
ATOM 746 N N . ASP A 1 100 ? -14.920 -2.143 5.723 1.00 96.31 100 ASP A N 1
ATOM 747 C CA . ASP A 1 100 ? -14.781 -1.988 7.182 1.00 96.31 100 ASP A CA 1
ATOM 748 C C . ASP A 1 100 ? -14.073 -3.178 7.845 1.00 96.31 100 ASP A C 1
ATOM 750 O O . ASP A 1 100 ? -13.270 -2.967 8.743 1.00 96.31 100 ASP A O 1
ATOM 754 N N . ALA A 1 101 ? -14.290 -4.404 7.354 1.00 95.81 101 ALA A N 1
ATOM 755 C CA . ALA A 1 101 ? -13.577 -5.592 7.831 1.00 95.81 101 ALA A CA 1
ATOM 756 C C . ALA A 1 101 ? -12.055 -5.513 7.591 1.00 95.81 101 ALA A C 1
ATOM 758 O O . ALA A 1 101 ? -11.266 -5.926 8.438 1.00 95.81 101 ALA A O 1
ATOM 759 N N . GLY A 1 102 ? -11.631 -4.920 6.471 1.00 97.62 102 GLY A N 1
ATOM 760 C CA . GLY A 1 102 ? -10.218 -4.658 6.200 1.00 97.62 102 GLY A CA 1
ATOM 761 C C . GLY A 1 102 ? -9.655 -3.565 7.110 1.00 97.62 102 GLY A C 1
ATOM 762 O O . GLY A 1 102 ? -8.522 -3.673 7.568 1.00 97.62 102 GLY A O 1
ATOM 763 N N . VAL A 1 103 ? -10.455 -2.546 7.443 1.00 97.81 103 VAL A N 1
ATOM 764 C CA . VAL A 1 103 ? -10.075 -1.519 8.429 1.00 97.81 103 VAL A CA 1
ATOM 765 C C . VAL A 1 103 ? -9.962 -2.102 9.838 1.00 97.81 103 VAL A C 1
ATOM 767 O O . VAL A 1 103 ? -8.997 -1.791 10.537 1.00 97.81 103 VAL A O 1
ATOM 770 N N . ASP A 1 104 ? -10.893 -2.972 10.241 1.00 96.62 104 ASP A N 1
ATOM 771 C CA . ASP A 1 104 ? -10.821 -3.699 11.511 1.00 96.62 104 ASP A CA 1
ATOM 772 C C . ASP A 1 104 ? -9.506 -4.498 11.579 1.00 96.62 104 ASP A C 1
ATOM 774 O O . ASP A 1 104 ? -8.770 -4.410 12.564 1.00 96.62 104 ASP A O 1
ATOM 778 N N . ALA A 1 105 ? -9.172 -5.219 10.501 1.00 97.94 105 ALA A N 1
ATOM 779 C CA . ALA A 1 105 ? -7.950 -6.012 10.404 1.00 97.94 105 ALA A CA 1
ATOM 780 C C . ALA A 1 105 ? -6.676 -5.150 10.439 1.00 97.94 105 ALA A C 1
ATOM 782 O O . ALA A 1 105 ? -5.719 -5.509 11.123 1.00 97.94 105 ALA A O 1
ATOM 783 N N . LEU A 1 106 ? -6.656 -3.992 9.768 1.00 98.31 106 LEU A N 1
ATOM 784 C CA . LEU A 1 106 ? -5.532 -3.051 9.844 1.00 98.31 106 LEU A CA 1
ATOM 785 C C . LEU A 1 106 ? -5.337 -2.493 11.250 1.00 98.31 106 LEU A C 1
ATOM 787 O O . LEU A 1 106 ? -4.207 -2.423 11.733 1.00 98.31 106 LEU A O 1
ATOM 791 N N . LEU A 1 107 ? -6.423 -2.085 11.910 1.00 97.62 107 LEU A N 1
ATOM 792 C CA . LEU A 1 107 ? -6.358 -1.566 13.272 1.00 97.62 107 LEU A CA 1
ATOM 793 C C . LEU A 1 107 ? -5.824 -2.638 14.225 1.00 97.62 107 LEU A C 1
ATOM 795 O O . LEU A 1 107 ? -4.918 -2.363 15.011 1.00 97.62 107 LEU A O 1
ATOM 799 N N . GLN A 1 108 ? -6.337 -3.863 14.108 1.00 97.19 108 GLN A N 1
ATOM 800 C CA . GLN A 1 108 ? -5.884 -5.005 14.894 1.00 97.19 108 GLN A CA 1
ATOM 801 C C . GLN A 1 108 ? -4.404 -5.327 14.633 1.00 97.19 108 GLN A C 1
ATOM 803 O O . GLN A 1 108 ? -3.633 -5.443 15.583 1.00 97.19 108 GLN A O 1
ATOM 808 N N . ARG A 1 109 ? -3.966 -5.354 13.369 1.00 97.94 109 ARG A N 1
ATOM 809 C CA . ARG A 1 109 ? -2.551 -5.541 13.013 1.00 97.94 109 ARG A CA 1
ATOM 810 C C . ARG A 1 109 ? -1.666 -4.420 13.559 1.00 97.94 109 ARG A C 1
ATOM 812 O O . ARG A 1 109 ? -0.540 -4.670 13.976 1.00 97.94 109 ARG A O 1
ATOM 819 N N . GLY A 1 110 ? -2.166 -3.185 13.585 1.00 97.19 110 GLY A N 1
ATOM 820 C CA . GLY A 1 110 ? -1.477 -2.056 14.205 1.00 97.19 110 GLY A CA 1
ATOM 821 C C . GLY A 1 110 ? -1.252 -2.267 15.702 1.00 97.19 110 GLY A C 1
ATOM 822 O O . GLY A 1 110 ? -0.165 -1.984 16.193 1.00 97.19 110 GLY A O 1
ATOM 823 N N . ILE A 1 111 ? -2.247 -2.811 16.406 1.00 96.69 111 ILE A N 1
ATOM 824 C CA . ILE A 1 111 ? -2.156 -3.158 17.833 1.00 96.69 111 ILE A CA 1
ATOM 825 C C . ILE A 1 111 ? -1.205 -4.335 18.072 1.00 96.69 111 ILE A C 1
ATOM 827 O O . ILE A 1 111 ? -0.510 -4.337 19.073 1.00 96.69 111 ILE A O 1
ATOM 831 N N . GLU A 1 112 ? -1.142 -5.316 17.173 1.00 96.25 112 GLU A N 1
ATOM 832 C CA . GLU A 1 112 ? -0.235 -6.470 17.298 1.00 96.25 112 GLU A CA 1
ATOM 833 C C . GLU A 1 112 ? 1.237 -6.104 17.076 1.00 96.25 112 GLU A C 1
ATOM 835 O O . GLU A 1 112 ? 2.130 -6.649 17.722 1.00 96.25 112 GLU A O 1
ATOM 840 N N . LEU A 1 113 ? 1.505 -5.199 16.132 1.00 95.81 113 LEU A N 1
ATOM 841 C CA . LEU A 1 113 ? 2.865 -4.786 15.765 1.00 95.81 113 LEU A CA 1
ATOM 842 C C . LEU A 1 113 ? 3.444 -3.698 16.674 1.00 95.81 113 LEU A C 1
ATOM 844 O O . LEU A 1 113 ? 4.649 -3.411 16.608 1.00 95.81 113 LEU A O 1
ATOM 848 N N . MET A 1 114 ? 2.577 -3.065 17.458 1.00 93.75 114 MET A N 1
ATOM 849 C CA . MET A 1 114 ? 2.879 -1.986 18.388 1.00 93.75 114 MET A CA 1
ATOM 850 C C . MET A 1 114 ? 2.359 -2.371 19.783 1.00 93.75 114 MET A C 1
ATOM 852 O O . MET A 1 114 ? 1.948 -3.498 20.013 1.00 93.75 114 MET A O 1
ATOM 856 N N . GLU A 1 115 ? 2.385 -1.443 20.733 1.00 92.75 115 GLU A N 1
ATOM 857 C CA . GLU A 1 115 ? 1.665 -1.595 22.002 1.00 92.75 115 GLU A CA 1
ATOM 858 C C . GLU A 1 115 ? 0.280 -0.944 21.866 1.00 92.75 115 GLU A C 1
ATOM 860 O O . GLU A 1 115 ? 0.148 0.099 21.210 1.00 92.75 115 GLU A O 1
ATOM 865 N N . GLU A 1 116 ? -0.758 -1.530 22.471 1.00 96.19 116 GLU A N 1
ATOM 866 C CA . GLU A 1 116 ? -2.127 -1.001 22.384 1.00 96.19 116 GLU A CA 1
ATOM 867 C C . GLU A 1 116 ? -2.197 0.446 22.891 1.00 96.19 116 GLU A C 1
ATOM 869 O O . GLU A 1 116 ? -2.813 1.308 22.258 1.00 96.19 116 GLU A O 1
ATOM 874 N N . GLU A 1 117 ? -1.504 0.734 23.991 1.00 96.25 117 GLU A N 1
ATOM 875 C CA . GLU A 1 117 ? -1.393 2.058 24.593 1.00 96.25 117 GLU A CA 1
ATOM 876 C C . GLU A 1 117 ? -0.773 3.066 23.621 1.00 96.25 117 GLU A C 1
ATOM 878 O O . GLU A 1 117 ? -1.217 4.213 23.547 1.00 96.25 117 GLU A O 1
ATOM 883 N N . LEU A 1 118 ? 0.215 2.641 22.829 1.00 96.50 118 LEU A N 1
ATOM 884 C CA . LEU A 1 118 ? 0.865 3.495 21.840 1.00 96.50 118 LEU A CA 1
ATOM 885 C C . LEU A 1 118 ? -0.064 3.793 20.655 1.00 96.50 118 LEU A C 1
ATOM 887 O O . LEU A 1 118 ? -0.134 4.935 20.197 1.00 96.50 118 LEU A O 1
ATOM 891 N N . VAL A 1 119 ? -0.817 2.797 20.178 1.00 97.25 119 VAL A N 1
ATOM 892 C CA . VAL A 1 119 ? -1.853 2.993 19.148 1.00 97.25 119 VAL A CA 1
ATOM 893 C C . VAL A 1 119 ? -2.940 3.942 19.653 1.00 97.25 119 VAL A C 1
ATOM 895 O O . VAL A 1 119 ? -3.294 4.903 18.965 1.00 97.25 119 VAL A O 1
ATOM 898 N N . ALA A 1 120 ? -3.429 3.728 20.876 1.00 97.31 120 ALA A N 1
ATOM 899 C CA . ALA A 1 120 ? -4.417 4.592 21.508 1.00 97.31 120 ALA A CA 1
ATOM 900 C C . ALA A 1 120 ? -3.901 6.034 21.664 1.00 97.31 120 ALA A C 1
ATOM 902 O O . ALA A 1 120 ? -4.630 6.977 21.348 1.00 97.31 120 ALA A O 1
ATOM 903 N N . ALA A 1 121 ? -2.640 6.213 22.071 1.00 96.94 121 ALA A N 1
ATOM 904 C CA . ALA A 1 121 ? -2.004 7.522 22.196 1.00 96.94 121 ALA A CA 1
ATOM 905 C C . ALA A 1 121 ? -1.869 8.242 20.845 1.00 96.94 121 ALA A C 1
ATOM 907 O O . ALA A 1 121 ? -2.131 9.446 20.765 1.00 96.94 121 ALA A O 1
ATOM 908 N N . HIS A 1 122 ? -1.508 7.527 19.772 1.00 97.38 122 HIS A N 1
ATOM 909 C CA . HIS A 1 122 ? -1.477 8.097 18.423 1.00 97.38 122 HIS A CA 1
ATOM 910 C C . HIS A 1 122 ? -2.871 8.584 17.991 1.00 97.38 122 HIS A C 1
ATOM 912 O O . HIS A 1 122 ? -2.997 9.717 17.531 1.00 97.38 122 HIS A O 1
ATOM 918 N N . ILE A 1 123 ? -3.922 7.779 18.193 1.00 97.50 123 ILE A N 1
ATOM 919 C CA . ILE A 1 123 ? -5.312 8.149 17.862 1.00 97.50 123 ILE A CA 1
ATOM 920 C C . ILE A 1 123 ? -5.764 9.379 18.662 1.00 97.50 123 ILE A C 1
ATOM 922 O O . ILE A 1 123 ? -6.312 10.326 18.093 1.00 97.50 123 ILE A O 1
ATOM 926 N N . GLN A 1 124 ? -5.511 9.399 19.972 1.00 96.75 124 GLN A N 1
ATOM 927 C CA . GLN A 1 124 ? -5.880 10.532 20.825 1.00 96.75 124 GLN A CA 1
ATOM 928 C C . GLN A 1 124 ? -5.131 11.804 20.429 1.00 96.75 124 GLN A C 1
ATOM 930 O O . GLN A 1 124 ? -5.733 12.869 20.339 1.00 96.75 124 GLN A O 1
ATOM 935 N N . THR A 1 125 ? -3.834 11.703 20.145 1.00 95.88 125 THR A N 1
ATOM 936 C CA . THR A 1 125 ? -3.018 12.863 19.771 1.00 95.88 125 THR A CA 1
ATOM 937 C C . THR A 1 125 ? -3.487 13.455 18.444 1.00 95.88 125 THR A C 1
ATOM 939 O O . THR A 1 125 ? -3.700 14.661 18.360 1.00 95.88 125 THR A O 1
ATOM 942 N N . GLN A 1 126 ? -3.721 12.622 17.425 1.00 95.75 126 GLN A N 1
ATOM 943 C CA . GLN A 1 126 ? -4.179 13.105 16.116 1.00 95.75 126 GLN A CA 1
ATOM 944 C C . GLN A 1 126 ? -5.613 13.647 16.134 1.00 95.75 126 GLN A C 1
ATOM 946 O O . GLN A 1 126 ? -5.971 14.471 15.298 1.00 95.75 126 GLN A O 1
ATOM 951 N N . SER A 1 127 ? -6.429 13.221 17.099 1.00 95.81 127 SER A N 1
ATOM 952 C CA . SER A 1 127 ? -7.792 13.725 17.286 1.00 95.81 127 SER A CA 1
ATOM 953 C C . SER A 1 127 ? -7.902 14.859 18.309 1.00 95.81 127 SER A C 1
ATOM 955 O O . SER A 1 127 ? -9.018 15.247 18.642 1.00 95.81 127 SER A O 1
ATOM 957 N N . ASN A 1 128 ? -6.795 15.395 18.839 1.00 95.00 128 ASN A N 1
ATOM 958 C CA . ASN A 1 128 ? -6.804 16.383 19.931 1.00 95.00 128 ASN A CA 1
ATOM 959 C C . ASN A 1 128 ? -7.648 15.936 21.147 1.00 95.00 128 ASN A C 1
ATOM 961 O O . ASN A 1 128 ? -8.412 16.712 21.723 1.00 95.00 128 ASN A O 1
ATOM 965 N N . GLY A 1 129 ? -7.551 14.652 21.499 1.00 94.50 129 GLY A N 1
ATOM 966 C CA . GLY A 1 129 ? -8.254 14.026 22.620 1.00 94.50 129 GLY A CA 1
ATOM 967 C C . GLY A 1 129 ? -9.744 13.759 22.391 1.00 94.50 129 GLY A C 1
ATOM 968 O O . GLY A 1 129 ? -10.407 13.290 23.311 1.00 94.50 129 GLY A O 1
ATOM 969 N N . GLN A 1 130 ? -10.284 14.034 21.198 1.00 95.38 130 GLN A N 1
ATOM 970 C CA . GLN A 1 130 ? -11.717 13.876 20.914 1.00 95.38 130 GLN A CA 1
ATOM 971 C C . GLN A 1 130 ? -12.133 12.418 20.692 1.00 95.38 130 GLN A C 1
ATOM 973 O O . GLN A 1 130 ? -13.277 12.056 20.964 1.00 95.38 130 GLN A O 1
ATOM 978 N N . VAL A 1 131 ? -11.220 11.582 20.188 1.00 96.50 131 VAL A N 1
ATOM 979 C CA . VAL A 1 131 ? -11.497 10.188 19.830 1.00 96.50 131 VAL A CA 1
ATOM 980 C C . VAL A 1 131 ? -10.515 9.256 20.531 1.00 96.50 131 VAL A C 1
ATOM 982 O O . VAL A 1 131 ? -9.308 9.487 20.566 1.00 96.50 131 VAL A O 1
ATOM 985 N N . THR A 1 132 ? -11.037 8.155 21.064 1.00 96.88 132 THR A N 1
ATOM 986 C CA . THR A 1 132 ? -10.268 7.099 21.726 1.00 96.88 132 THR A CA 1
ATOM 987 C C . THR A 1 132 ? -10.431 5.762 21.010 1.00 96.88 132 THR A C 1
ATOM 989 O O . THR A 1 132 ? -11.465 5.479 20.402 1.00 96.88 132 THR A O 1
ATOM 992 N N . LEU A 1 133 ? -9.431 4.887 21.145 1.00 96.50 133 LEU A N 1
ATOM 993 C CA . LEU A 1 133 ? -9.503 3.516 20.631 1.00 96.50 133 LEU A CA 1
ATOM 994 C C . LEU A 1 133 ? -10.719 2.750 21.188 1.00 96.50 133 LEU A C 1
ATOM 996 O O . LEU A 1 133 ? -11.374 2.002 20.461 1.00 96.50 133 LEU A O 1
ATOM 1000 N N . ALA A 1 134 ? -11.056 2.970 22.462 1.00 95.06 134 ALA A N 1
ATOM 1001 C CA . ALA A 1 134 ? -12.213 2.355 23.105 1.00 95.06 134 ALA A CA 1
ATOM 1002 C C . ALA A 1 134 ? -13.537 2.780 22.449 1.00 95.06 134 ALA A C 1
ATOM 1004 O O . ALA A 1 134 ? -14.370 1.917 22.173 1.00 95.06 134 ALA A O 1
ATOM 1005 N N . GLN A 1 135 ? -13.706 4.071 22.137 1.00 94.00 135 GLN A N 1
ATOM 1006 C CA . GLN A 1 135 ? -14.886 4.579 21.425 1.00 94.00 135 GLN A CA 1
ATOM 1007 C C . GLN A 1 135 ? -14.999 3.976 20.022 1.00 94.00 135 GLN A C 1
ATOM 1009 O O . GLN A 1 135 ? -16.073 3.504 19.657 1.00 94.00 135 GLN A O 1
ATOM 1014 N N . ILE A 1 136 ? -13.892 3.910 19.272 1.00 94.38 136 ILE A N 1
ATOM 1015 C CA . ILE A 1 136 ? -13.868 3.299 17.934 1.00 94.38 136 ILE A CA 1
ATOM 1016 C C . ILE A 1 136 ? -14.306 1.826 18.006 1.00 94.38 136 ILE A C 1
ATOM 1018 O O . ILE A 1 136 ? -15.212 1.401 17.287 1.00 94.38 136 ILE A O 1
ATOM 1022 N N . ARG A 1 137 ? -13.721 1.043 18.925 1.00 92.75 137 ARG A N 1
ATOM 1023 C CA . ARG A 1 137 ? -14.087 -0.370 19.138 1.00 92.75 137 ARG A CA 1
ATOM 1024 C C . ARG A 1 137 ? -15.534 -0.532 19.604 1.00 92.75 137 ARG A C 1
ATOM 1026 O O . ARG A 1 137 ? -16.206 -1.487 19.220 1.00 92.75 137 ARG A O 1
ATOM 1033 N N . GLN A 1 138 ? -16.019 0.359 20.466 1.00 90.62 138 GLN A N 1
ATOM 1034 C CA . GLN A 1 138 ? -17.396 0.327 20.953 1.00 90.62 138 GLN A CA 1
ATOM 1035 C C . GLN A 1 138 ? -18.391 0.602 19.821 1.00 90.62 138 GLN A C 1
ATOM 1037 O O . GLN A 1 138 ? -19.352 -0.150 19.677 1.00 90.62 138 GLN A O 1
ATOM 1042 N N . GLN A 1 139 ? -18.128 1.613 18.989 1.00 87.19 139 GLN A N 1
ATOM 1043 C CA . GLN A 1 139 ? -18.952 1.950 17.828 1.00 87.19 139 GLN A CA 1
ATOM 1044 C C . GLN A 1 139 ? -19.041 0.781 16.839 1.00 87.19 139 GLN A C 1
ATOM 1046 O O . GLN A 1 139 ? -20.136 0.445 16.384 1.00 87.19 139 GLN A O 1
ATOM 1051 N N . ARG A 1 140 ? -17.911 0.118 16.556 1.00 89.88 140 ARG A N 1
ATOM 1052 C CA . ARG A 1 140 ? -17.880 -1.062 15.680 1.00 89.88 140 ARG A CA 1
ATOM 1053 C C . ARG A 1 140 ? -18.656 -2.247 16.253 1.00 89.88 140 ARG A C 1
ATOM 1055 O O . ARG A 1 140 ? -19.447 -2.848 15.533 1.00 89.88 140 ARG A O 1
ATOM 1062 N N . ARG A 1 141 ? -18.483 -2.555 17.545 1.00 84.31 141 ARG A N 1
ATOM 1063 C CA . ARG A 1 141 ? -19.132 -3.711 18.197 1.00 84.31 141 ARG A CA 1
ATOM 1064 C C . ARG A 1 141 ? -20.637 -3.554 18.387 1.00 84.31 141 ARG A C 1
ATOM 1066 O O . ARG A 1 141 ? -21.363 -4.515 18.177 1.00 84.31 141 ARG A O 1
ATOM 1073 N N . LEU A 1 142 ? -21.097 -2.386 18.835 1.00 70.94 142 LEU A N 1
ATOM 1074 C CA . LEU A 1 142 ? -22.492 -2.224 19.261 1.00 70.94 142 LEU A CA 1
ATOM 1075 C C . LEU A 1 142 ? -23.464 -2.060 18.096 1.00 70.94 142 LEU A C 1
ATOM 1077 O O . LEU A 1 142 ? -24.617 -2.460 18.217 1.00 70.94 142 LEU A O 1
ATOM 1081 N N . ASN A 1 143 ? -23.007 -1.506 16.975 1.00 58.78 143 ASN A N 1
ATOM 1082 C CA . ASN A 1 143 ? -23.922 -1.080 15.923 1.00 58.78 143 ASN A CA 1
ATOM 1083 C C . ASN A 1 143 ? -23.604 -1.678 14.546 1.00 58.78 143 ASN A C 1
ATOM 1085 O O . ASN A 1 143 ? -24.278 -1.325 13.579 1.00 58.78 143 ASN A O 1
ATOM 1089 N N . GLY A 1 144 ? -22.536 -2.483 14.416 1.00 69.69 144 GLY A N 1
ATOM 1090 C CA . GLY A 1 144 ? -22.013 -2.915 13.112 1.00 69.69 144 GLY A CA 1
ATOM 1091 C C . GLY A 1 144 ? -21.784 -1.747 12.143 1.00 69.69 144 GLY A C 1
ATOM 1092 O O . GLY A 1 144 ? -21.743 -1.945 10.932 1.00 69.69 144 GLY A O 1
ATOM 1093 N N . THR A 1 145 ? -21.714 -0.514 12.665 1.00 81.69 145 THR A N 1
ATOM 1094 C CA . THR A 1 145 ? -21.817 0.701 11.860 1.00 81.69 145 THR A CA 1
ATOM 1095 C C . THR A 1 145 ? -20.551 0.849 11.045 1.00 81.69 145 THR A C 1
ATOM 1097 O O . THR A 1 145 ? -19.461 0.687 11.612 1.00 81.69 145 THR A O 1
ATOM 1100 N N . PRO A 1 146 ? -20.670 1.173 9.750 1.00 90.44 146 PRO A N 1
ATOM 1101 C CA . PRO A 1 146 ? -19.514 1.485 8.938 1.00 90.44 146 PRO A CA 1
ATOM 1102 C C . PRO A 1 146 ? -18.650 2.565 9.572 1.00 90.44 146 PRO A C 1
ATOM 1104 O O . PRO A 1 146 ? -19.151 3.473 10.243 1.00 90.44 146 PRO A O 1
ATOM 1107 N N . TYR A 1 147 ? -17.342 2.476 9.362 1.00 94.44 147 TYR A N 1
ATOM 1108 C CA . TYR A 1 147 ? -16.461 3.555 9.773 1.00 94.44 147 TYR A CA 1
ATOM 1109 C C . TYR A 1 147 ? -16.824 4.824 9.005 1.00 94.44 147 TYR A C 1
ATOM 1111 O O . TYR A 1 147 ? -16.905 4.806 7.774 1.00 94.44 147 TYR A O 1
ATOM 1119 N N . SER A 1 148 ? -17.005 5.933 9.725 1.00 94.88 148 SER A N 1
ATOM 1120 C CA . SER A 1 148 ? -17.171 7.229 9.075 1.00 94.88 148 SER A CA 1
ATOM 1121 C C . SER A 1 148 ? -15.887 7.626 8.343 1.00 94.88 148 SER A C 1
ATOM 1123 O O . SER A 1 148 ? -14.793 7.124 8.637 1.00 94.88 148 SER A O 1
ATOM 1125 N N . LEU A 1 149 ? -16.018 8.549 7.392 1.00 95.75 149 LEU A N 1
ATOM 1126 C CA . LEU A 1 149 ? -14.883 9.050 6.625 1.00 95.75 149 LEU A CA 1
ATOM 1127 C C . LEU A 1 149 ? -13.826 9.682 7.541 1.00 95.75 149 LEU A C 1
ATOM 1129 O O . LEU A 1 149 ? -12.635 9.453 7.362 1.00 95.75 149 LEU A O 1
ATOM 1133 N N . GLU A 1 150 ? -14.268 10.416 8.559 1.00 96.44 150 GLU A N 1
ATOM 1134 C CA . GLU A 1 150 ? -13.417 11.110 9.524 1.00 96.44 150 GLU A CA 1
ATOM 1135 C C . GLU A 1 150 ? -12.609 10.120 10.367 1.00 96.44 150 GLU A C 1
ATOM 1137 O O . GLU A 1 150 ? -11.421 10.334 10.597 1.00 96.44 150 GLU A O 1
ATOM 1142 N N . ILE A 1 151 ? -13.218 9.004 10.789 1.00 96.75 151 ILE A N 1
ATOM 1143 C CA . ILE A 1 151 ? -12.498 7.961 11.531 1.00 96.75 151 ILE A CA 1
ATOM 1144 C C . ILE A 1 151 ? -11.475 7.266 10.631 1.00 96.75 151 ILE A C 1
ATOM 1146 O O . ILE A 1 151 ? -10.350 7.029 11.064 1.00 96.75 151 ILE A O 1
ATOM 1150 N N . ARG A 1 152 ? -11.817 6.979 9.370 1.00 97.94 152 ARG A N 1
ATOM 1151 C CA . ARG A 1 152 ? -10.870 6.389 8.406 1.00 97.94 152 ARG A CA 1
ATOM 1152 C C . ARG A 1 152 ? -9.674 7.307 8.155 1.00 97.94 152 ARG A C 1
ATOM 1154 O O . ARG A 1 152 ? -8.535 6.851 8.222 1.00 97.94 152 ARG A O 1
ATOM 1161 N N . GLN A 1 153 ? -9.921 8.601 7.950 1.00 97.25 153 GLN A N 1
ATOM 1162 C CA . GLN A 1 153 ? -8.869 9.612 7.806 1.00 97.25 153 GLN A CA 1
ATOM 1163 C C . GLN A 1 153 ? -7.994 9.702 9.060 1.00 97.25 153 GLN A C 1
ATOM 1165 O O . GLN A 1 153 ? -6.768 9.693 8.960 1.00 97.25 153 GLN A O 1
ATOM 1170 N N . LEU A 1 154 ? -8.610 9.735 10.245 1.00 97.81 154 LEU A N 1
ATOM 1171 C CA . LEU A 1 154 ? -7.897 9.756 11.521 1.00 97.81 154 LEU A CA 1
ATOM 1172 C C . LEU A 1 154 ? -6.978 8.538 11.677 1.00 97.81 154 LEU A C 1
ATOM 1174 O O . LEU A 1 154 ? -5.828 8.694 12.082 1.00 97.81 154 LEU A O 1
ATOM 1178 N N . LEU A 1 155 ? -7.462 7.337 11.349 1.00 98.12 155 LEU A N 1
ATOM 1179 C CA . LEU A 1 155 ? -6.677 6.104 11.432 1.00 98.12 155 LEU A CA 1
ATOM 1180 C C . LEU A 1 155 ? -5.509 6.095 10.434 1.00 98.12 155 LEU A C 1
ATOM 1182 O O . LEU A 1 155 ? -4.396 5.733 10.820 1.00 98.12 155 LEU A O 1
ATOM 1186 N N . GLY A 1 156 ? -5.724 6.575 9.204 1.00 97.25 156 GLY A N 1
ATOM 1187 C CA . GLY A 1 156 ? -4.656 6.792 8.220 1.00 97.25 156 GLY A CA 1
ATOM 1188 C C . GLY A 1 156 ? -3.529 7.654 8.788 1.00 97.25 156 GLY A C 1
ATOM 1189 O O . GLY A 1 156 ? -2.390 7.196 8.911 1.00 97.25 156 GLY A O 1
ATOM 1190 N N . ILE A 1 157 ? -3.869 8.847 9.285 1.00 96.38 157 ILE A N 1
ATOM 1191 C CA . ILE A 1 157 ? -2.909 9.801 9.861 1.00 96.38 157 ILE A CA 1
ATOM 1192 C C . ILE A 1 157 ? -2.224 9.236 11.118 1.00 96.38 157 ILE A C 1
ATOM 1194 O O . ILE A 1 157 ? -1.011 9.390 11.290 1.00 96.38 157 ILE A O 1
ATOM 1198 N N . ALA A 1 158 ? -2.976 8.577 12.004 1.00 97.25 158 ALA A N 1
ATOM 1199 C CA . ALA A 1 158 ? -2.438 7.985 13.229 1.00 97.25 158 ALA A CA 1
ATOM 1200 C C . ALA A 1 158 ? -1.458 6.839 12.941 1.00 97.25 158 ALA A C 1
ATOM 1202 O O . ALA A 1 158 ? -0.455 6.699 13.648 1.00 97.25 158 ALA A O 1
ATOM 1203 N N . SER A 1 159 ? -1.716 6.052 11.894 1.00 96.94 159 SER A N 1
ATOM 1204 C CA . SER A 1 159 ? -0.882 4.905 11.529 1.00 96.94 159 SER A CA 1
ATOM 1205 C C . SER A 1 159 ? 0.452 5.285 10.892 1.00 96.94 159 SER A C 1
ATOM 1207 O O . SER A 1 159 ? 1.462 4.630 11.160 1.00 96.94 159 SER A O 1
ATOM 1209 N N . ARG A 1 160 ? 0.514 6.407 10.166 1.00 93.88 160 ARG A N 1
ATOM 1210 C CA . ARG A 1 160 ? 1.749 6.938 9.560 1.00 93.88 160 ARG A CA 1
ATOM 1211 C C . ARG A 1 160 ? 2.552 7.866 10.474 1.00 93.88 160 ARG A C 1
ATOM 1213 O O . ARG A 1 160 ? 3.245 8.778 10.014 1.00 93.88 160 ARG A O 1
ATOM 1220 N N . HIS A 1 161 ? 2.479 7.657 11.789 1.00 91.88 161 HIS A N 1
ATOM 1221 C CA . HIS A 1 161 ? 3.215 8.470 12.755 1.00 91.88 161 HIS A CA 1
ATOM 1222 C C . HIS A 1 161 ? 4.726 8.506 12.436 1.00 91.88 161 HIS A C 1
ATOM 1224 O O . HIS A 1 161 ? 5.372 7.479 12.227 1.00 91.88 161 HIS A O 1
ATOM 1230 N N . ARG A 1 162 ? 5.325 9.707 12.411 1.00 83.25 162 ARG A N 1
ATOM 1231 C CA . ARG A 1 162 ? 6.660 9.945 11.817 1.00 83.25 162 ARG A CA 1
ATOM 1232 C C . ARG A 1 162 ? 7.768 9.046 12.384 1.00 83.25 162 ARG A C 1
ATOM 1234 O O . ARG A 1 162 ? 8.641 8.596 11.635 1.00 83.25 162 ARG A O 1
ATOM 1241 N N . ARG A 1 163 ? 7.756 8.826 13.704 1.00 83.56 163 ARG A N 1
ATOM 1242 C CA . ARG A 1 163 ? 8.763 8.018 14.417 1.00 83.56 163 ARG A CA 1
ATOM 1243 C C . ARG A 1 163 ? 8.356 6.550 14.521 1.00 83.56 163 ARG A C 1
ATOM 1245 O O . ARG A 1 163 ? 9.161 5.688 14.201 1.00 83.56 163 ARG A O 1
ATOM 1252 N N . ASN A 1 164 ? 7.101 6.304 14.892 1.00 88.19 164 ASN A N 1
ATOM 1253 C CA . ASN A 1 164 ? 6.585 4.984 15.261 1.00 88.19 164 ASN A CA 1
ATOM 1254 C C . ASN A 1 164 ? 5.379 4.611 14.386 1.00 88.19 164 ASN A C 1
ATOM 1256 O O . ASN A 1 164 ? 4.292 4.354 14.901 1.00 88.19 164 ASN A O 1
ATOM 1260 N N . GLY A 1 165 ? 5.553 4.660 13.064 1.00 94.06 165 GLY A N 1
ATOM 1261 C CA . GLY A 1 165 ? 4.507 4.263 12.121 1.00 94.06 165 GLY A CA 1
ATOM 1262 C C . GLY A 1 165 ? 4.183 2.781 12.293 1.00 94.06 165 GLY A C 1
ATOM 1263 O O . GLY A 1 165 ? 5.103 1.969 12.410 1.00 94.06 165 GLY A O 1
ATOM 1264 N N . TRP A 1 166 ? 2.898 2.430 12.331 1.00 97.06 166 TRP A N 1
ATOM 1265 C CA . TRP A 1 166 ? 2.441 1.119 12.813 1.00 97.06 166 TRP A CA 1
ATOM 1266 C C . TRP A 1 166 ? 3.033 -0.024 11.977 1.00 97.06 166 TRP A C 1
ATOM 1268 O O . TRP A 1 166 ? 3.552 -1.011 12.501 1.00 97.06 166 TRP A O 1
ATOM 1278 N N . PHE A 1 167 ? 3.066 0.173 10.660 1.00 96.06 167 PHE A N 1
ATOM 1279 C CA . PHE A 1 167 ? 3.484 -0.835 9.687 1.00 96.06 167 PHE A CA 1
ATOM 1280 C C . PHE A 1 167 ? 4.894 -0.596 9.130 1.00 96.06 167 PHE A C 1
ATOM 1282 O O . PHE A 1 167 ? 5.272 -1.216 8.146 1.00 96.06 167 PHE A O 1
ATOM 1289 N N . LYS A 1 168 ? 5.694 0.305 9.725 1.00 90.25 168 LYS A N 1
ATOM 1290 C CA . LYS A 1 168 ? 6.929 0.836 9.115 1.00 90.25 168 LYS A CA 1
ATOM 1291 C C . LYS A 1 168 ? 8.099 -0.163 9.078 1.00 90.25 168 LYS A C 1
ATOM 1293 O O . LYS A 1 168 ? 9.084 -0.021 9.799 1.00 90.25 168 LYS A O 1
ATOM 1298 N N . SER A 1 169 ? 8.022 -1.147 8.192 1.00 92.06 169 SER A N 1
ATOM 1299 C CA . SER A 1 169 ? 9.134 -1.950 7.678 1.00 92.06 169 SER A CA 1
ATOM 1300 C C . SER A 1 169 ? 8.698 -2.655 6.390 1.00 92.06 169 SER A C 1
ATOM 1302 O O . SER A 1 169 ? 7.506 -2.739 6.111 1.00 92.06 169 SER A O 1
ATOM 1304 N N . VAL A 1 170 ? 9.655 -3.175 5.612 1.00 94.69 170 VAL A N 1
ATOM 1305 C CA . VAL A 1 170 ? 9.334 -3.977 4.418 1.00 94.69 170 VAL A CA 1
ATOM 1306 C C . VAL A 1 170 ? 8.470 -5.181 4.814 1.00 94.69 170 VAL A C 1
ATOM 1308 O O . VAL A 1 170 ? 7.364 -5.315 4.314 1.00 94.69 170 VAL A O 1
ATOM 1311 N N . THR A 1 171 ? 8.923 -5.987 5.778 1.00 96.25 171 THR A N 1
ATOM 1312 C CA . THR A 1 171 ? 8.223 -7.205 6.225 1.00 96.25 171 THR A CA 1
ATOM 1313 C C . THR A 1 171 ? 6.825 -6.924 6.772 1.00 96.25 171 THR A C 1
ATOM 1315 O O . THR A 1 171 ? 5.878 -7.598 6.401 1.00 96.25 171 THR A O 1
ATOM 1318 N N . ARG A 1 172 ? 6.651 -5.880 7.593 1.00 96.75 172 ARG A N 1
ATOM 1319 C CA . ARG A 1 172 ? 5.327 -5.540 8.143 1.00 96.75 172 ARG A CA 1
ATOM 1320 C C . ARG A 1 172 ? 4.332 -5.189 7.038 1.00 96.75 172 ARG A C 1
ATOM 1322 O O . ARG A 1 172 ? 3.169 -5.571 7.128 1.00 96.75 172 ARG A O 1
ATOM 1329 N N . TYR A 1 173 ? 4.784 -4.472 6.010 1.00 97.06 173 TYR A N 1
ATOM 1330 C CA . TYR A 1 173 ? 3.949 -4.162 4.855 1.00 97.06 173 TYR A CA 1
ATOM 1331 C C . TYR A 1 173 ? 3.723 -5.360 3.933 1.00 97.06 173 TYR A C 1
ATOM 1333 O O . TYR A 1 173 ? 2.637 -5.453 3.371 1.00 97.06 173 TYR A O 1
ATOM 1341 N N . GLU A 1 174 ? 4.688 -6.278 3.808 1.00 97.62 174 GLU A N 1
ATOM 1342 C CA . GLU A 1 174 ? 4.478 -7.569 3.134 1.00 97.62 174 GLU A CA 1
ATOM 1343 C C . GLU A 1 174 ? 3.329 -8.332 3.805 1.00 97.62 174 GLU A C 1
ATOM 1345 O O . GLU A 1 174 ? 2.376 -8.713 3.128 1.00 97.62 174 GLU A O 1
ATOM 1350 N N . ASP A 1 175 ? 3.355 -8.455 5.134 1.00 97.69 175 ASP A N 1
ATOM 1351 C CA . ASP A 1 175 ? 2.319 -9.175 5.879 1.00 97.69 175 ASP A CA 1
ATOM 1352 C C . ASP A 1 175 ? 0.957 -8.464 5.798 1.00 97.69 175 ASP A C 1
ATOM 1354 O O . ASP A 1 175 ? -0.074 -9.102 5.605 1.00 97.69 175 ASP A O 1
ATOM 1358 N N . VAL A 1 176 ? 0.920 -7.128 5.916 1.00 98.25 176 VAL A N 1
ATOM 1359 C CA . VAL A 1 176 ? -0.322 -6.344 5.745 1.00 98.25 176 VAL A CA 1
ATOM 1360 C C . VAL A 1 176 ? -0.895 -6.534 4.341 1.00 98.25 176 VAL A C 1
ATOM 1362 O O . VAL A 1 176 ? -2.102 -6.713 4.171 1.00 98.25 176 VAL A O 1
ATOM 1365 N N . ALA A 1 177 ? -0.042 -6.486 3.323 1.00 97.94 177 ALA A N 1
ATOM 1366 C CA . ALA A 1 177 ? -0.472 -6.609 1.944 1.00 97.94 177 ALA A CA 1
ATOM 1367 C C . ALA A 1 177 ? -1.004 -8.010 1.628 1.00 97.94 177 ALA A C 1
ATOM 1369 O O . ALA A 1 177 ? -2.050 -8.139 0.992 1.00 97.94 177 ALA A O 1
ATOM 1370 N N . HIS A 1 178 ? -0.311 -9.042 2.105 1.00 98.06 178 HIS A N 1
ATOM 1371 C CA . HIS A 1 178 ? -0.681 -10.432 1.886 1.00 98.06 178 HIS A CA 1
ATOM 1372 C C . HIS A 1 178 ? -1.936 -10.834 2.673 1.00 98.06 178 HIS A C 1
ATOM 1374 O O . HIS A 1 178 ? -2.885 -11.360 2.095 1.00 98.06 178 HIS A O 1
ATOM 1380 N N . ASP A 1 179 ? -1.962 -10.568 3.981 1.00 98.12 179 ASP A N 1
ATOM 1381 C CA . ASP A 1 179 ? -2.990 -11.109 4.878 1.00 98.12 179 ASP A CA 1
ATOM 1382 C C . ASP A 1 179 ? -4.271 -10.274 4.894 1.00 98.12 179 ASP A C 1
ATOM 1384 O O . ASP A 1 179 ? -5.347 -10.785 5.204 1.00 98.12 179 ASP A O 1
ATOM 1388 N N . ILE A 1 180 ? -4.158 -8.971 4.615 1.00 98.50 180 ILE A N 1
ATOM 1389 C CA . ILE A 1 180 ? -5.264 -8.023 4.776 1.00 98.50 180 ILE A CA 1
ATOM 1390 C C . ILE A 1 180 ? -5.666 -7.444 3.429 1.00 98.50 180 ILE A C 1
ATOM 1392 O O . ILE A 1 180 ? -6.813 -7.624 3.019 1.00 98.50 180 ILE A O 1
ATOM 1396 N N . LEU A 1 181 ? -4.756 -6.761 2.730 1.00 98.19 181 LEU A N 1
ATOM 1397 C CA . LEU A 1 181 ? -5.110 -6.083 1.483 1.00 98.19 181 LEU A CA 1
ATOM 1398 C C . LEU A 1 181 ? -5.555 -7.074 0.404 1.00 98.19 181 LEU A C 1
ATOM 1400 O O . LEU A 1 181 ? -6.633 -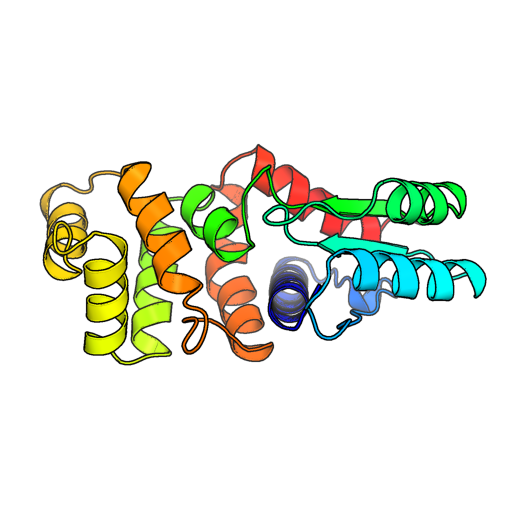6.890 -0.148 1.00 98.19 181 LEU A O 1
ATOM 1404 N N . GLY A 1 182 ? -4.766 -8.112 0.118 1.00 97.44 182 GLY A N 1
ATOM 1405 C CA . GLY A 1 182 ? -5.065 -9.098 -0.924 1.00 97.44 182 GLY A CA 1
ATOM 1406 C C . GLY A 1 182 ? -6.489 -9.665 -0.819 1.00 97.44 182 GLY A C 1
ATOM 1407 O O . GLY A 1 182 ? -7.284 -9.458 -1.739 1.00 97.44 182 GLY A O 1
ATOM 1408 N N . PRO A 1 183 ? -6.867 -10.287 0.317 1.00 97.81 183 PRO A N 1
ATOM 1409 C CA . PRO A 1 183 ? -8.208 -10.836 0.524 1.00 97.81 183 PRO A CA 1
ATOM 1410 C C . PRO A 1 183 ? -9.346 -9.813 0.428 1.00 97.81 183 PRO A C 1
ATOM 1412 O O . PRO A 1 183 ? -10.450 -10.161 0.012 1.00 97.81 183 PRO A O 1
ATOM 1415 N N . HIS A 1 184 ? -9.098 -8.554 0.802 1.00 98.25 184 HIS A N 1
ATOM 1416 C CA . HIS A 1 184 ? -10.115 -7.498 0.803 1.00 98.25 184 HIS A CA 1
ATOM 1417 C C . HIS A 1 184 ? -10.122 -6.644 -0.474 1.00 98.25 184 HIS A C 1
ATOM 1419 O O . HIS A 1 184 ? -11.035 -5.832 -0.658 1.00 98.25 184 HIS A O 1
ATOM 1425 N N . LEU A 1 185 ? -9.151 -6.820 -1.375 1.00 97.25 185 LEU A N 1
ATOM 1426 C CA . LEU A 1 185 ? -9.029 -6.043 -2.607 1.00 97.25 185 LEU A CA 1
ATOM 1427 C C . LEU A 1 185 ? -10.301 -6.107 -3.474 1.00 97.25 185 LEU A C 1
ATOM 1429 O O . LEU A 1 185 ? -10.758 -5.039 -3.881 1.00 97.25 185 LEU A O 1
ATOM 1433 N N . PRO A 1 186 ? -10.954 -7.272 -3.691 1.00 96.81 186 PRO A N 1
ATOM 1434 C CA . PRO A 1 186 ? -12.167 -7.340 -4.515 1.00 96.81 186 PRO A CA 1
ATOM 1435 C C . PRO A 1 186 ? -13.349 -6.516 -3.977 1.00 96.81 186 PRO A C 1
ATOM 1437 O O . PRO A 1 186 ? -14.214 -6.100 -4.743 1.00 96.81 186 PRO A O 1
ATOM 1440 N N . ALA A 1 187 ? -13.386 -6.276 -2.662 1.00 97.44 187 ALA A N 1
ATOM 1441 C CA . ALA A 1 187 ? -14.431 -5.512 -1.978 1.00 97.44 187 ALA A CA 1
ATOM 1442 C C . ALA A 1 187 ? -14.013 -4.064 -1.654 1.00 97.44 187 ALA A C 1
ATOM 1444 O O . ALA A 1 187 ? -14.738 -3.353 -0.958 1.00 97.44 187 ALA A O 1
ATOM 1445 N N . SER A 1 188 ? -12.836 -3.631 -2.113 1.00 97.75 188 SER A N 1
ATOM 1446 C CA . SER A 1 188 ? -12.307 -2.289 -1.858 1.00 97.75 188 SER A CA 1
ATOM 1447 C C . SER A 1 188 ? -12.888 -1.243 -2.811 1.00 97.75 188 SER A C 1
ATOM 1449 O O . SER A 1 188 ? -13.534 -1.570 -3.802 1.00 97.75 188 SER A O 1
ATOM 1451 N N . ASP A 1 189 ? -12.630 0.033 -2.547 1.00 97.75 189 ASP A N 1
ATOM 1452 C CA . ASP A 1 189 ? -12.982 1.129 -3.451 1.00 97.75 189 ASP A CA 1
ATOM 1453 C C . ASP A 1 189 ? -12.476 0.897 -4.892 1.00 97.75 189 ASP A C 1
ATOM 1455 O O . ASP A 1 189 ? -11.322 0.523 -5.112 1.00 97.75 189 ASP A O 1
ATOM 1459 N N . ALA A 1 190 ? -13.327 1.166 -5.888 1.00 97.31 190 ALA A N 1
ATOM 1460 C CA . ALA A 1 190 ? -13.045 0.865 -7.294 1.00 97.31 190 ALA A CA 1
ATOM 1461 C C . ALA A 1 190 ? -11.835 1.634 -7.856 1.00 97.31 190 ALA A C 1
ATOM 1463 O O . ALA A 1 190 ? -11.086 1.099 -8.675 1.00 97.31 190 ALA A O 1
ATOM 1464 N N . GLY A 1 191 ? -11.618 2.876 -7.408 1.00 96.31 191 GLY A N 1
ATOM 1465 C CA . GLY A 1 191 ? -10.458 3.668 -7.819 1.00 96.31 191 GLY A CA 1
ATOM 1466 C C . GLY A 1 191 ? -9.154 3.060 -7.310 1.00 96.31 191 GLY A C 1
ATOM 1467 O O . GLY A 1 191 ? -8.179 2.964 -8.053 1.00 96.31 191 GLY A O 1
ATOM 1468 N N . PHE A 1 192 ? -9.157 2.582 -6.067 1.00 96.88 192 PHE A N 1
ATOM 1469 C CA . PHE A 1 192 ? -8.015 1.878 -5.495 1.00 96.88 192 PHE A CA 1
ATOM 1470 C C . PHE A 1 192 ? -7.768 0.524 -6.172 1.00 96.88 192 PHE A C 1
ATOM 1472 O O . PHE A 1 192 ? -6.632 0.227 -6.542 1.00 96.88 192 PHE A O 1
ATOM 1479 N N . GLN A 1 193 ? -8.825 -0.254 -6.435 1.00 97.56 193 GLN A N 1
ATOM 1480 C CA . GLN A 1 193 ? -8.714 -1.497 -7.205 1.00 97.56 193 GLN A CA 1
ATOM 1481 C C . GLN A 1 193 ? -8.057 -1.260 -8.569 1.00 97.56 193 GLN A C 1
ATOM 1483 O O . GLN A 1 193 ? -7.153 -1.997 -8.956 1.00 97.56 193 GLN A O 1
ATOM 1488 N N . ALA A 1 194 ? -8.462 -0.209 -9.287 1.00 96.88 194 ALA A N 1
ATOM 1489 C CA . ALA A 1 194 ? -7.882 0.130 -10.582 1.00 96.88 194 ALA A CA 1
ATOM 1490 C C . ALA A 1 194 ? -6.378 0.450 -10.493 1.00 96.88 194 ALA A C 1
ATOM 1492 O O . ALA A 1 194 ? -5.618 0.024 -11.363 1.00 96.88 194 ALA A O 1
ATOM 1493 N N . LEU A 1 195 ? -5.927 1.147 -9.441 1.00 96.62 195 LEU A N 1
ATOM 1494 C CA . LEU A 1 195 ? -4.503 1.435 -9.218 1.00 96.62 195 LEU A CA 1
ATOM 1495 C C . LEU A 1 195 ? -3.694 0.153 -8.984 1.00 96.62 195 LEU A C 1
ATOM 1497 O O . LEU A 1 195 ? -2.660 -0.047 -9.625 1.00 96.62 195 LEU A O 1
ATOM 1501 N N . ILE A 1 196 ? -4.185 -0.733 -8.113 1.00 96.50 196 ILE A N 1
ATOM 1502 C CA . ILE A 1 196 ? -3.528 -2.012 -7.813 1.00 96.50 196 ILE A CA 1
ATOM 1503 C C . ILE A 1 196 ? -3.515 -2.930 -9.045 1.00 96.50 196 ILE A C 1
ATOM 1505 O O . ILE A 1 196 ? -2.481 -3.502 -9.386 1.00 96.50 196 ILE A O 1
ATOM 1509 N N . ASN A 1 197 ? -4.623 -3.004 -9.784 1.00 95.19 197 ASN A N 1
ATOM 1510 C CA . ASN A 1 197 ? -4.705 -3.790 -11.014 1.00 95.19 197 ASN A CA 1
ATOM 1511 C C . ASN A 1 197 ? -3.801 -3.229 -12.120 1.00 95.19 197 ASN A C 1
ATOM 1513 O O . ASN A 1 197 ? -3.231 -4.002 -12.888 1.00 95.19 197 ASN A O 1
ATOM 1517 N N . ARG A 1 198 ? -3.612 -1.904 -12.190 1.00 96.00 198 ARG A N 1
ATOM 1518 C CA . ARG A 1 198 ? -2.651 -1.286 -13.115 1.00 96.00 198 ARG A CA 1
ATOM 1519 C C . ARG A 1 198 ? -1.214 -1.690 -12.778 1.00 96.00 198 ARG A C 1
ATOM 1521 O O . ARG A 1 198 ? -0.468 -2.005 -13.700 1.00 96.00 198 ARG A O 1
ATOM 1528 N N . LEU A 1 199 ? -0.835 -1.712 -11.494 1.00 94.50 199 LEU A N 1
ATOM 1529 C CA . LEU A 1 199 ? 0.484 -2.199 -11.054 1.00 94.50 199 LEU A CA 1
ATOM 1530 C C . LEU A 1 199 ? 0.707 -3.651 -11.497 1.00 94.50 199 LEU A C 1
ATOM 1532 O O . LEU A 1 199 ? 1.722 -3.962 -12.120 1.00 94.50 199 LEU A O 1
ATOM 1536 N N . TYR A 1 200 ? -0.266 -4.517 -11.215 1.00 95.06 200 TYR A N 1
ATOM 1537 C CA . TYR A 1 200 ? -0.192 -5.935 -11.555 1.00 95.06 200 TYR A CA 1
ATOM 1538 C C . TYR A 1 200 ? -0.141 -6.176 -13.070 1.00 95.06 200 TYR A C 1
ATOM 1540 O O . TYR A 1 200 ? 0.706 -6.926 -13.557 1.00 95.06 200 TYR A O 1
ATOM 1548 N N . GLY A 1 201 ? -1.006 -5.496 -13.827 1.00 95.56 201 GLY A N 1
ATOM 1549 C CA . GLY A 1 201 ? -1.062 -5.594 -15.283 1.00 95.56 201 GLY A CA 1
ATOM 1550 C C . GLY A 1 201 ? 0.201 -5.069 -15.963 1.00 95.56 201 GLY A C 1
ATOM 1551 O O . GLY A 1 201 ? 0.678 -5.685 -16.910 1.00 95.56 201 GLY A O 1
ATOM 1552 N N . TRP A 1 202 ? 0.794 -3.983 -15.456 1.00 95.94 202 TRP A N 1
ATOM 1553 C CA . TRP A 1 202 ? 2.041 -3.439 -15.999 1.00 95.94 202 TRP A CA 1
ATOM 1554 C C . TRP A 1 202 ? 3.196 -4.447 -15.936 1.00 95.94 202 TRP A C 1
ATOM 1556 O O . TRP A 1 202 ? 3.940 -4.583 -16.908 1.00 95.94 202 TRP A O 1
ATOM 1566 N N . ALA A 1 203 ? 3.314 -5.183 -14.826 1.00 94.44 203 ALA A N 1
ATOM 1567 C CA . ALA A 1 203 ? 4.354 -6.196 -14.642 1.00 94.44 203 ALA A CA 1
ATOM 1568 C C . ALA A 1 203 ? 4.228 -7.389 -15.601 1.00 94.44 203 ALA A C 1
ATOM 1570 O O . ALA A 1 203 ? 5.231 -8.020 -15.913 1.00 94.44 203 ALA A O 1
ATOM 1571 N N . HIS A 1 204 ? 3.019 -7.678 -16.084 1.00 94.00 204 HIS A N 1
ATOM 1572 C CA . HIS A 1 204 ? 2.737 -8.796 -16.989 1.00 94.00 204 HIS A CA 1
ATOM 1573 C C . HIS A 1 204 ? 2.516 -8.359 -18.444 1.00 94.00 204 HIS A C 1
ATOM 1575 O O . HIS A 1 204 ? 2.257 -9.196 -19.307 1.00 94.00 204 HIS A O 1
ATOM 1581 N N . ALA A 1 205 ? 2.593 -7.058 -18.737 1.00 88.25 205 ALA A N 1
ATOM 1582 C CA . ALA A 1 205 ? 2.485 -6.558 -20.100 1.00 88.25 205 ALA A CA 1
ATOM 1583 C C . ALA A 1 205 ? 3.733 -6.972 -20.895 1.00 88.25 205 ALA A C 1
ATOM 1585 O O . ALA A 1 205 ? 4.847 -6.645 -20.478 1.00 88.25 205 ALA A O 1
ATOM 1586 N N . ALA A 1 206 ? 3.533 -7.682 -22.008 1.00 59.03 206 ALA A N 1
ATOM 1587 C CA . ALA A 1 206 ? 4.585 -8.114 -22.933 1.00 59.03 206 ALA A CA 1
ATOM 1588 C C . ALA A 1 206 ? 5.219 -6.928 -23.675 1.00 59.03 206 ALA A C 1
ATOM 1590 O O . ALA A 1 206 ? 4.456 -6.063 -24.163 1.00 59.03 206 ALA A O 1
#

pLDDT: mean 93.79, std 5.83, range [58.78, 98.5]

Secondary structure (DSSP, 8-state):
--HHHHHHHHHHHHHHHHHHS--TTTTT-------SSSTHHHHHHHHHHHHTT---EEEE-SSSPPPHHHHHHHHHTT-EEEEPSTT--HHHHHHHHS-HHHHHHHHHHHHHHS-HHHHHHHHHHHTTTS--HHHHHHHHHHH-PPPPHHHHHHHHHHHT-SSS-TT-SHHHHHHHIIIIIHHHGGGS-HHHHHHHHHHHHHHH--

Foldseek 3Di:
DALQVLLLLLLLQVQCCVVPVDGLVVLVDDDDGQHDDAQLSQLVVLQVVLVVVDAEEGEDEQLDDHDPVSVVSSVVSVHHYDYQPHNADPLLSQLQWFWQVLVVVVLVLLCVQDPQVLLQVLLCVLVVNPDGPVNVVCCCPPPVDTDDNVNSNSRSNSQVPPPCRSQPGSNSSSCSNNVRCSVRLVVTHPVSNVRSVCVSVVSNPD

Radius of gyration: 17.65 Å; chains: 1; bounding box: 44×38×48 Å

Sequence (206 aa):
EGASEVGLIRGLDHYWTALNGNSMLSAGTAFVNVGGGEPDRCFVRGLALRRLGYRVLVLVDADKPPTPATVEAFQAAGGEHITWRAGRALEDELFMSLPDAGVDALLQRGIELMEEELVAAHIQTQSNGQVTLAQIRQQRRLNGTPYSLEIRQLLGIASRHRRNGWFKSVTRYEDVAHDILGPHLPASDAGFQALINRLYGWAHAA

Organism: Escherichia coli (NCBI:txid562)